Protein AF-A0A0F9F4G7-F1 (afdb_monomer)

InterPro domains:
  IPR013087 Zinc finger C2H2-type [PF00096] (205-227)
  IPR013087 Zinc finger C2H2-type [PS00028] (207-227)
  IPR013087 Zinc finger C2H2-type [PS50157] (205-232)
  IPR013087 Zinc finger C2H2-type [SM00355] (134-158)
  IPR013087 Zinc finger C2H2-type [SM00355] (205-227)
  IPR036236 Zinc finger C2H2 superfamily [SSF57667] (203-228)

pLDDT: mean 84.04, std 17.9, range [36.75, 98.56]

Foldseek 3Di:
DPDPVVVVVVVPPCDFQWFWKQAPVLAIDIDGDDPVVVVVCVVNVIHTPPQLPGAHPPAPVCVVVVCLSCLLSVVLASHDPVNCLQVVCVQPADWHFCPSDGDDPVRPDDDPNSRVPTDGRDHVSCPPPDQPADAAPPDRDRHHSDPVRNVVCCCPVVVPVVVVVVVVVVVVVVVVVVCVVVPHDPPDPPDDDDPDDDDPDAFPAAAPVDGDTHRDPVVNVVVVVVVVDPPPDDDDDDDDDDDDDDDDDDDD

Radius of gyration: 32.11 Å; Cα contacts (8 Å, |Δi|>4): 251; chains: 1; bounding box: 85×57×90 Å

Structure (mmCIF, N/CA/C/O backbone):
data_AF-A0A0F9F4G7-F1
#
_entry.id   AF-A0A0F9F4G7-F1
#
loop_
_atom_site.group_PDB
_atom_site.id
_atom_site.type_symbol
_atom_site.label_atom_id
_atom_site.label_alt_id
_atom_site.label_comp_id
_atom_site.label_asym_id
_atom_site.label_entity_id
_atom_site.label_seq_id
_atom_site.pdbx_PDB_ins_code
_atom_site.Cartn_x
_atom_site.Cartn_y
_atom_site.Cartn_z
_atom_site.occupancy
_atom_site.B_iso_or_equiv
_atom_site.auth_seq_id
_atom_site.auth_comp_id
_atom_site.auth_asym_id
_atom_site.auth_atom_id
_atom_site.pdbx_PDB_model_num
ATOM 1 N N . MET A 1 1 ? -5.619 -17.280 48.151 1.00 51.69 1 MET A N 1
ATOM 2 C CA . MET A 1 1 ? -6.110 -17.922 46.916 1.00 51.69 1 MET A CA 1
ATOM 3 C C . MET A 1 1 ? -6.838 -16.861 46.105 1.00 51.69 1 MET A C 1
ATOM 5 O O . MET A 1 1 ? -8.057 -16.841 46.053 1.00 51.69 1 MET A O 1
ATOM 9 N N . THR A 1 2 ? -6.079 -15.902 45.581 1.00 51.09 2 THR A N 1
ATOM 10 C CA . THR A 1 2 ? -6.545 -14.923 44.595 1.00 51.09 2 THR A CA 1
ATOM 11 C C . THR A 1 2 ? -6.685 -15.674 43.281 1.00 51.09 2 THR A C 1
ATOM 13 O O . THR A 1 2 ? -5.720 -16.243 42.782 1.00 51.09 2 THR A O 1
ATOM 16 N N . THR A 1 3 ? -7.923 -15.797 42.828 1.00 52.81 3 THR A N 1
ATOM 17 C CA . THR A 1 3 ? -8.350 -16.610 41.691 1.00 52.81 3 THR A CA 1
ATOM 18 C C . THR A 1 3 ? -7.675 -16.153 40.399 1.00 52.81 3 THR A C 1
ATOM 20 O O . THR A 1 3 ? -7.658 -14.953 40.130 1.00 52.81 3 THR A O 1
ATOM 23 N N . ASP A 1 4 ? -7.216 -17.093 39.566 1.00 54.12 4 ASP A N 1
ATOM 24 C CA . ASP A 1 4 ? -6.666 -16.867 38.211 1.00 54.12 4 ASP A CA 1
ATOM 25 C C . ASP A 1 4 ? -7.542 -15.960 37.315 1.00 54.12 4 ASP A C 1
ATOM 27 O O . ASP A 1 4 ? -7.063 -15.351 36.360 1.00 54.12 4 ASP A O 1
ATOM 31 N N . VAL A 1 5 ? -8.818 -15.788 37.673 1.00 56.12 5 VAL A N 1
ATOM 32 C CA . VAL A 1 5 ? -9.776 -14.860 37.054 1.00 56.12 5 VAL A CA 1
ATOM 33 C C . VAL A 1 5 ? -9.353 -13.382 37.174 1.00 56.12 5 VAL A C 1
ATOM 35 O O . VAL A 1 5 ? -9.556 -12.612 36.239 1.00 56.12 5 VAL A O 1
ATOM 38 N N . GLU A 1 6 ? -8.719 -12.963 38.276 1.00 51.28 6 GLU A N 1
ATOM 39 C CA . GLU A 1 6 ? -8.269 -11.568 38.467 1.00 51.28 6 GLU A CA 1
ATOM 40 C C . GLU A 1 6 ? -6.973 -11.253 37.702 1.00 51.28 6 GLU A C 1
ATOM 42 O O . GLU A 1 6 ? -6.730 -10.104 37.325 1.00 51.28 6 GLU A O 1
ATOM 47 N N . LEU A 1 7 ? -6.147 -12.272 37.431 1.00 50.38 7 LEU A N 1
ATOM 48 C CA . LEU A 1 7 ? -4.932 -12.120 36.632 1.00 50.38 7 LEU A CA 1
ATOM 49 C C . LEU A 1 7 ? -5.272 -12.015 35.137 1.00 50.38 7 LEU A C 1
ATOM 51 O O . LEU A 1 7 ? -4.693 -11.181 34.446 1.00 50.38 7 LEU A O 1
ATOM 55 N N . ALA A 1 8 ? -6.281 -12.756 34.665 1.00 49.94 8 ALA A N 1
ATOM 56 C CA . ALA A 1 8 ? -6.801 -12.631 33.302 1.00 49.94 8 ALA A CA 1
ATOM 57 C C . ALA A 1 8 ? -7.416 -11.242 33.018 1.00 49.94 8 ALA A C 1
ATOM 59 O O . ALA A 1 8 ? -7.265 -10.724 31.916 1.00 49.94 8 ALA A O 1
ATOM 60 N N . ALA A 1 9 ? -8.022 -10.586 34.017 1.00 51.19 9 ALA A N 1
ATOM 61 C CA . ALA A 1 9 ? -8.592 -9.240 33.871 1.00 51.19 9 ALA A CA 1
ATOM 62 C C . ALA A 1 9 ? -7.545 -8.101 33.847 1.00 51.19 9 ALA A C 1
ATOM 64 O O . ALA A 1 9 ? -7.838 -6.997 33.392 1.00 51.19 9 ALA A O 1
ATOM 65 N N . ARG A 1 10 ? -6.311 -8.336 34.320 1.00 48.97 10 ARG A N 1
ATOM 66 C CA . ARG A 1 10 ? -5.213 -7.338 34.309 1.00 48.97 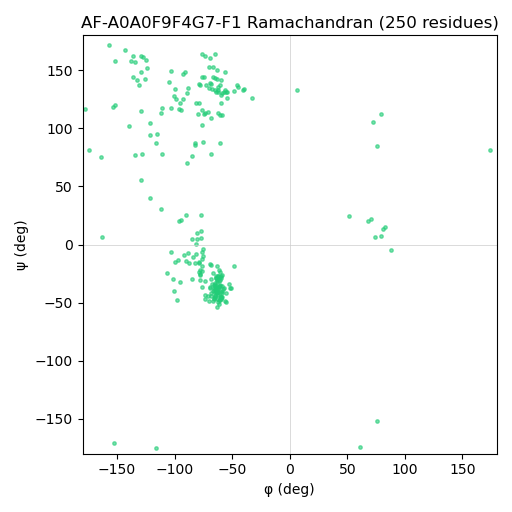10 ARG A CA 1
ATOM 67 C C . ARG A 1 10 ? -4.346 -7.371 33.055 1.00 48.97 10 ARG A C 1
ATOM 69 O O . ARG A 1 10 ? -3.577 -6.445 32.799 1.00 48.97 10 ARG A O 1
ATOM 76 N N . VAL A 1 11 ? -4.479 -8.433 32.278 1.00 47.22 11 VAL A N 1
ATOM 77 C CA . VAL A 1 11 ? -3.752 -8.660 31.029 1.00 47.22 11 VAL A CA 1
ATOM 78 C C . VAL A 1 11 ? -4.350 -7.783 29.899 1.00 47.22 11 VAL A C 1
ATOM 80 O O . VAL A 1 11 ? -3.679 -7.453 28.933 1.00 47.22 11 VAL A O 1
ATOM 83 N N . ASP A 1 12 ? -5.523 -7.186 30.106 1.00 47.62 12 ASP A N 1
ATOM 84 C CA . ASP A 1 12 ? -6.272 -6.357 29.143 1.00 47.62 12 ASP A CA 1
ATOM 85 C C . ASP A 1 12 ? -5.762 -4.900 28.926 1.00 47.62 12 ASP A C 1
ATOM 87 O O . ASP A 1 12 ? -6.532 -3.994 28.601 1.00 47.62 12 ASP A O 1
ATOM 91 N N . SER A 1 13 ? -4.474 -4.605 29.154 1.00 51.62 13 SER A N 1
ATOM 92 C CA . SER A 1 13 ? -4.011 -3.210 29.340 1.00 51.62 13 SER A CA 1
ATOM 93 C C . SER A 1 13 ? -3.359 -2.508 28.142 1.00 51.62 13 SER A C 1
ATOM 95 O O . SER A 1 13 ? -3.291 -1.275 28.155 1.00 51.62 13 SER A O 1
ATOM 97 N N . ALA A 1 14 ? -2.948 -3.205 27.079 1.00 61.88 14 ALA A N 1
ATOM 98 C CA . ALA A 1 14 ? -2.504 -2.521 25.863 1.00 61.88 14 ALA A CA 1
ATOM 99 C C . ALA A 1 14 ? -3.728 -2.147 25.020 1.00 61.88 14 ALA A C 1
ATOM 101 O O . ALA A 1 14 ? -4.170 -2.893 24.145 1.00 61.88 14 ALA A O 1
ATOM 102 N N . ARG A 1 15 ? -4.328 -0.991 25.331 1.00 74.50 15 ARG A N 1
ATOM 103 C CA . ARG A 1 15 ? -5.367 -0.411 24.478 1.00 74.50 15 ARG A CA 1
ATOM 104 C C . ARG A 1 15 ? -4.737 -0.164 23.107 1.00 74.50 15 ARG A C 1
ATOM 106 O O . ARG A 1 15 ? -3.778 0.606 23.056 1.00 74.50 15 ARG A O 1
ATOM 113 N N . PRO A 1 16 ? -5.272 -0.753 22.025 1.00 79.81 16 PRO A N 1
ATOM 114 C CA . PRO A 1 16 ? -4.707 -0.563 20.703 1.00 79.81 16 PRO A CA 1
ATOM 115 C C . PRO A 1 16 ? -4.615 0.923 20.387 1.00 79.81 16 PRO A C 1
ATOM 117 O O . PRO A 1 16 ? -5.563 1.682 20.622 1.00 79.81 16 PRO A O 1
ATOM 120 N N . THR A 1 17 ? -3.435 1.318 19.929 1.00 90.00 17 THR A N 1
ATOM 121 C CA . THR A 1 17 ? -3.003 2.716 19.854 1.00 90.00 17 THR A CA 1
ATOM 122 C C . THR A 1 17 ? -3.414 3.399 18.560 1.00 90.00 17 THR A C 1
ATOM 124 O O . THR A 1 17 ? -3.428 4.626 18.513 1.00 90.00 17 THR A O 1
ATOM 127 N N . SER A 1 18 ? -3.798 2.628 17.537 1.00 96.19 18 SER A N 1
ATOM 128 C CA . SER A 1 18 ? -4.095 3.134 16.198 1.00 96.19 18 SER A CA 1
ATOM 129 C C . SER A 1 18 ? -5.439 2.655 15.647 1.00 96.19 18 SER A C 1
ATOM 131 O O . SER A 1 18 ? -6.052 1.697 16.128 1.00 96.19 18 SER A O 1
ATOM 133 N N . GLY A 1 19 ? -5.924 3.354 14.625 1.00 96.56 19 GLY A N 1
ATOM 134 C CA . GLY A 1 19 ? -7.165 3.054 13.923 1.00 96.56 19 GLY A CA 1
ATOM 135 C C . GLY A 1 19 ? -7.167 3.637 12.515 1.00 96.56 19 GLY A C 1
ATOM 136 O O . GLY A 1 19 ? -6.265 4.379 12.134 1.00 96.56 19 GLY A O 1
ATOM 137 N N . TYR A 1 20 ? -8.187 3.270 11.748 1.00 98.00 20 TYR A N 1
ATOM 138 C CA . TYR A 1 20 ? -8.331 3.674 10.355 1.00 98.00 20 TYR A CA 1
ATOM 139 C C . TYR A 1 20 ? -9.069 5.007 10.229 1.00 98.00 20 TYR A C 1
ATOM 141 O O . TYR A 1 20 ? -10.123 5.201 10.848 1.00 98.00 20 TYR A O 1
ATOM 149 N N . TYR A 1 21 ? -8.537 5.891 9.392 1.00 98.31 21 TYR A N 1
ATOM 150 C CA . TYR A 1 21 ? -9.134 7.179 9.058 1.00 98.31 21 TYR A CA 1
ATOM 151 C C . TYR A 1 21 ? -9.161 7.372 7.548 1.00 98.31 21 TYR A C 1
ATOM 153 O O . TYR A 1 21 ? -8.179 7.080 6.869 1.00 98.31 21 TYR A O 1
ATOM 161 N N . ARG A 1 22 ? -10.280 7.884 7.044 1.00 98.56 22 ARG A N 1
ATOM 162 C CA . ARG A 1 22 ? -10.459 8.335 5.670 1.00 98.56 22 ARG A CA 1
ATOM 163 C C . ARG A 1 22 ? -10.203 9.838 5.611 1.00 98.56 22 ARG A C 1
ATOM 165 O O . ARG A 1 22 ? -10.862 10.607 6.305 1.00 98.56 22 ARG A O 1
ATOM 172 N N . GLN A 1 23 ? -9.251 10.241 4.787 1.00 98.44 23 GLN A N 1
ATOM 173 C CA . GLN A 1 23 ? -8.935 11.636 4.507 1.00 98.44 23 GLN A CA 1
ATOM 174 C C . GLN A 1 23 ? -9.977 12.255 3.554 1.00 98.44 23 GLN A C 1
ATOM 176 O O . GLN A 1 23 ? -10.719 11.517 2.899 1.00 98.44 23 GLN A O 1
ATOM 181 N N . PRO A 1 24 ? -10.043 13.596 3.431 1.00 98.31 24 PRO A N 1
ATOM 182 C CA . PRO A 1 24 ? -10.997 14.268 2.543 1.00 98.31 24 PRO A CA 1
ATOM 183 C C . PRO A 1 24 ? -10.896 13.881 1.058 1.00 98.31 24 PRO A C 1
ATOM 185 O O . PRO A 1 24 ? -11.886 13.965 0.336 1.00 98.31 24 PRO A O 1
ATOM 188 N N . ASP A 1 25 ? -9.724 13.441 0.597 1.00 97.56 25 ASP A N 1
ATOM 189 C CA . ASP A 1 25 ? -9.498 12.924 -0.762 1.00 97.56 25 ASP A CA 1
ATOM 190 C C . ASP A 1 25 ? -9.922 11.448 -0.933 1.00 97.56 25 ASP A C 1
ATOM 192 O O . ASP A 1 25 ? -9.804 10.872 -2.015 1.00 97.56 25 ASP A O 1
ATOM 196 N N . GLY A 1 26 ? -10.436 10.830 0.132 1.00 97.88 26 GLY A N 1
ATOM 197 C CA . GLY A 1 26 ? -10.846 9.433 0.183 1.00 97.88 26 GLY A CA 1
ATOM 198 C C . GLY A 1 26 ? -9.730 8.457 0.557 1.00 97.88 26 GLY A C 1
ATOM 199 O O . GLY A 1 26 ? -10.038 7.277 0.737 1.00 97.88 26 GLY A O 1
ATOM 200 N N . TRP A 1 27 ? -8.480 8.912 0.710 1.00 98.31 27 TRP A N 1
ATOM 201 C CA . TRP A 1 27 ? -7.347 8.065 1.081 1.00 98.31 27 TRP A CA 1
ATOM 202 C C . TRP A 1 27 ? -7.493 7.538 2.506 1.00 98.31 27 TRP A C 1
ATOM 204 O O . TRP A 1 27 ? -7.781 8.291 3.436 1.00 98.31 27 TRP A O 1
ATOM 214 N N . ILE A 1 28 ? -7.258 6.245 2.712 1.00 98.50 28 ILE A N 1
ATOM 215 C CA . ILE A 1 28 ? -7.323 5.630 4.037 1.00 98.50 28 ILE A CA 1
ATOM 216 C C . ILE A 1 28 ? -5.929 5.452 4.609 1.00 98.50 28 ILE A C 1
ATOM 218 O O . ILE A 1 28 ? -5.056 4.838 4.001 1.00 98.50 28 ILE A O 1
ATOM 222 N N . THR A 1 29 ? -5.733 5.943 5.824 1.00 97.69 29 THR A N 1
ATOM 223 C CA . THR A 1 29 ? -4.489 5.774 6.568 1.00 97.69 29 THR A CA 1
ATOM 224 C C . THR A 1 29 ? -4.743 5.152 7.935 1.00 97.69 29 THR A C 1
ATOM 226 O O . THR A 1 29 ? -5.855 5.193 8.473 1.00 97.69 29 THR A O 1
ATOM 229 N N . VAL A 1 30 ? -3.694 4.559 8.498 1.00 97.56 30 VAL A N 1
ATOM 230 C CA . VAL A 1 30 ? -3.658 4.169 9.904 1.00 97.56 30 VAL A CA 1
ATOM 231 C C . VAL A 1 30 ? -3.028 5.316 10.672 1.00 97.56 30 VAL A C 1
ATOM 233 O O . VAL A 1 30 ? -1.928 5.764 10.354 1.00 97.56 30 VAL A O 1
ATOM 236 N N . SER A 1 31 ? -3.720 5.811 11.686 1.00 97.31 31 SER A N 1
ATOM 237 C CA . SER A 1 31 ? -3.209 6.887 12.532 1.00 97.31 31 SER A CA 1
ATOM 238 C C . SER A 1 31 ? -3.526 6.611 13.993 1.00 97.31 31 SER A C 1
ATOM 240 O O . SER A 1 31 ? -4.435 5.816 14.283 1.00 97.31 31 SER A O 1
ATOM 242 N N . PRO A 1 32 ? -2.781 7.214 14.932 1.00 96.56 32 PRO A N 1
ATOM 243 C CA . PRO A 1 32 ? -3.031 6.955 16.328 1.00 96.56 32 PRO A CA 1
ATOM 244 C C . PRO A 1 32 ? -4.402 7.514 16.749 1.00 96.56 32 PRO A C 1
ATOM 246 O O . PRO A 1 32 ? -4.994 8.388 16.112 1.00 96.56 32 PRO A O 1
ATOM 249 N N . ILE A 1 33 ? -4.994 6.899 17.770 1.00 94.50 33 ILE A N 1
ATOM 250 C CA . ILE A 1 33 ? -6.366 7.185 18.222 1.00 94.50 33 ILE A CA 1
ATOM 251 C C . ILE A 1 33 ? -6.379 7.851 19.596 1.00 94.50 33 ILE A C 1
ATOM 253 O O . ILE A 1 33 ? -7.307 7.630 20.383 1.00 94.50 33 ILE A O 1
ATOM 257 N N . THR A 1 34 ? -5.341 8.629 19.911 1.00 94.69 34 THR A N 1
ATOM 258 C CA . THR A 1 34 ? -5.380 9.472 21.105 1.00 94.69 34 THR A CA 1
ATOM 259 C C . THR A 1 34 ? -6.493 10.506 20.954 1.00 94.69 34 THR A C 1
ATOM 261 O O . THR A 1 34 ? -6.848 10.904 19.845 1.00 94.69 34 THR A O 1
ATOM 264 N N . GLU A 1 35 ? -7.085 10.928 22.069 1.00 93.81 35 GLU A N 1
ATOM 265 C CA . GLU A 1 35 ? -8.208 11.872 22.047 1.00 93.81 35 GLU A CA 1
ATOM 266 C C . GLU A 1 35 ? -7.830 13.194 21.364 1.00 93.81 35 GLU A C 1
ATOM 268 O O . GLU A 1 35 ? -8.597 13.718 20.560 1.00 93.81 35 GLU A O 1
ATOM 273 N N . LEU A 1 36 ? -6.614 13.688 21.621 1.00 96.00 36 LEU A N 1
ATOM 274 C CA . LEU A 1 36 ? -6.116 14.931 21.040 1.00 96.00 36 LEU A CA 1
ATOM 275 C C . LEU A 1 36 ? -5.939 14.832 19.517 1.00 96.00 36 LEU A C 1
ATOM 277 O O . LEU A 1 36 ? -6.378 15.724 18.794 1.00 96.00 36 LEU A O 1
ATOM 281 N N . GLU A 1 37 ? -5.326 13.753 19.024 1.00 96.62 37 GLU A N 1
ATOM 282 C CA . GLU A 1 37 ? -5.146 13.542 17.581 1.00 96.62 37 GLU A CA 1
ATOM 283 C C . GLU A 1 37 ? -6.480 13.317 16.882 1.00 96.62 37 GLU A C 1
ATOM 285 O O . GLU A 1 37 ? -6.708 13.875 15.816 1.00 96.62 37 GLU A O 1
ATOM 290 N N . GLN A 1 38 ? -7.395 12.567 17.502 1.00 95.56 38 GLN A N 1
ATOM 291 C CA . GLN A 1 38 ? -8.723 12.355 16.942 1.00 95.56 38 GLN A CA 1
ATOM 292 C C . GLN A 1 38 ? -9.466 13.684 16.739 1.00 95.56 38 GLN A C 1
ATOM 294 O O . GLN A 1 38 ? -10.036 13.891 15.671 1.00 95.56 38 GLN A O 1
ATOM 299 N N . ILE A 1 39 ? -9.433 14.592 17.723 1.00 96.75 39 ILE A N 1
ATOM 300 C CA . ILE A 1 39 ? -10.036 15.930 17.595 1.00 96.75 39 ILE A CA 1
ATOM 301 C C . ILE A 1 39 ? -9.395 16.708 16.439 1.00 96.75 39 ILE A C 1
ATOM 303 O O . ILE A 1 39 ? -10.098 17.382 15.687 1.00 96.75 39 ILE A O 1
ATOM 307 N N . GLN A 1 40 ? -8.071 16.618 16.283 1.00 98.00 40 GLN A N 1
ATOM 308 C CA . GLN A 1 40 ? -7.360 17.290 15.198 1.00 98.00 40 GLN A CA 1
ATOM 309 C C . GLN A 1 40 ? -7.751 16.720 13.826 1.00 98.00 40 GLN A C 1
ATOM 311 O O . GLN A 1 40 ? -8.109 17.486 12.938 1.00 98.00 40 GLN A O 1
ATOM 316 N N . TYR A 1 41 ? -7.775 15.395 13.673 1.00 98.06 41 TYR A N 1
ATOM 317 C CA . TYR A 1 41 ? -8.202 14.732 12.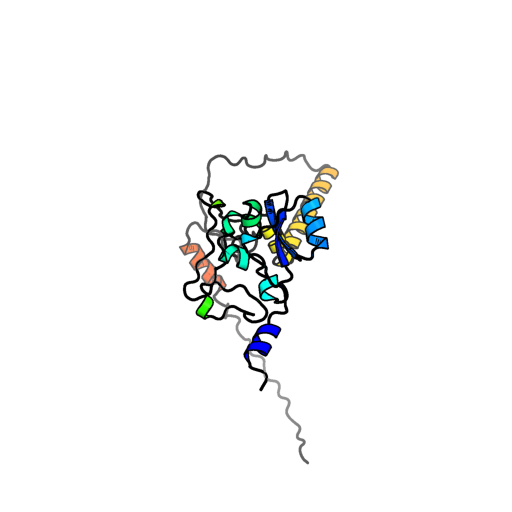439 1.00 98.06 41 TYR A CA 1
ATOM 318 C C . TYR A 1 41 ? -9.646 15.087 12.072 1.00 98.06 41 TYR A C 1
ATOM 320 O O . TYR A 1 41 ? -9.916 15.459 10.933 1.00 98.06 41 TYR A O 1
ATOM 328 N N . GLU A 1 42 ? -10.569 15.050 13.035 1.00 96.62 42 GLU A N 1
ATOM 329 C CA . GLU A 1 42 ? -11.969 15.428 12.807 1.00 96.62 42 GLU A CA 1
ATOM 330 C C . GLU A 1 42 ? -12.096 16.904 12.387 1.00 96.62 42 GLU A C 1
ATOM 332 O O . GLU A 1 42 ? -12.877 17.229 11.490 1.00 96.62 42 GLU A O 1
ATOM 337 N N . LYS A 1 43 ? -11.288 17.801 12.970 1.00 98.00 43 LYS A N 1
ATOM 338 C CA . LYS A 1 43 ? -11.218 19.216 12.570 1.00 98.00 43 LYS A CA 1
ATOM 339 C C . LYS A 1 43 ? -10.680 19.398 11.147 1.00 98.00 43 LYS A C 1
ATOM 341 O O . LYS A 1 43 ? -11.147 20.291 10.442 1.00 98.00 43 LYS A O 1
ATOM 346 N N . ASP A 1 44 ? -9.746 18.550 10.729 1.00 98.25 44 ASP A N 1
ATOM 347 C CA . ASP A 1 44 ? -9.182 18.534 9.376 1.00 98.25 44 ASP A CA 1
ATOM 348 C C . ASP A 1 44 ? -10.090 17.802 8.364 1.00 98.25 44 ASP A C 1
ATOM 350 O O . ASP A 1 44 ? -9.735 17.645 7.195 1.00 98.25 44 ASP A O 1
ATOM 354 N N . GLY A 1 45 ? -11.284 17.371 8.792 1.00 98.12 45 GLY A N 1
ATOM 355 C CA . GLY A 1 45 ? -12.290 16.734 7.943 1.00 98.12 45 GLY A CA 1
ATOM 356 C C . GLY A 1 45 ? -12.069 15.240 7.715 1.00 98.12 45 GLY A C 1
ATOM 357 O O . GLY A 1 45 ? -12.661 14.674 6.799 1.00 98.12 45 GLY A O 1
ATOM 358 N N . TRP A 1 46 ? -11.221 14.594 8.514 1.00 98.50 46 TRP A N 1
ATOM 359 C CA . TRP A 1 46 ? -10.981 13.159 8.413 1.00 98.50 46 TRP A CA 1
ATOM 360 C C . TRP A 1 46 ? -12.113 12.383 9.085 1.00 98.50 46 TRP A C 1
ATOM 362 O O . TRP A 1 46 ? -12.552 12.700 10.193 1.00 98.50 46 TRP A O 1
ATOM 372 N N . GLU A 1 47 ? -12.551 11.307 8.441 1.00 98.12 47 GLU A N 1
ATOM 373 C CA . GLU A 1 47 ? -13.590 10.422 8.950 1.00 98.12 47 GLU A CA 1
ATOM 374 C C . GLU A 1 47 ? -12.973 9.177 9.594 1.00 98.12 47 GLU A C 1
ATOM 376 O O . GLU A 1 47 ? -12.226 8.419 8.974 1.00 98.12 47 GLU A O 1
ATOM 381 N N . ARG A 1 48 ? -13.321 8.911 10.854 1.00 97.69 48 ARG A N 1
ATOM 382 C CA . ARG A 1 48 ? -12.850 7.717 11.561 1.00 97.69 48 ARG A CA 1
ATOM 383 C C . ARG A 1 48 ? -13.673 6.477 11.199 1.00 97.69 48 ARG A C 1
ATOM 385 O O . ARG A 1 48 ? -14.850 6.379 11.546 1.00 97.69 48 ARG A O 1
ATOM 392 N N . LEU A 1 49 ? -13.019 5.442 10.676 1.00 97.56 49 LEU A N 1
ATOM 393 C CA . LEU A 1 49 ? -13.667 4.203 10.230 1.00 97.56 49 LEU A CA 1
ATOM 394 C C . LEU A 1 49 ? -13.772 3.157 11.355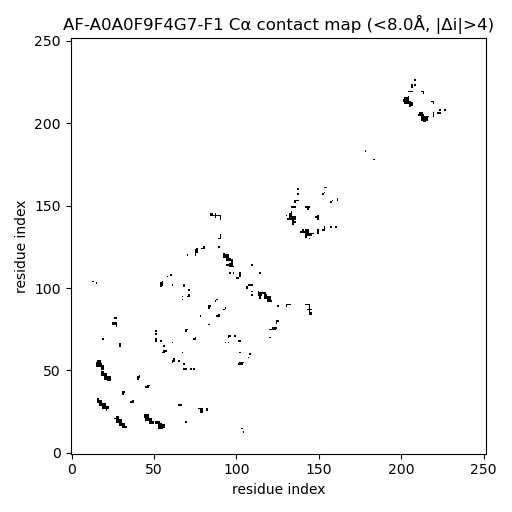 1.00 97.56 49 LEU A C 1
ATOM 396 O O . LEU A 1 49 ? -13.106 2.121 11.360 1.00 97.56 49 LEU A O 1
ATOM 400 N N . ARG A 1 50 ? -14.634 3.420 12.346 1.00 95.94 50 ARG A N 1
ATOM 401 C CA . ARG A 1 50 ? -14.730 2.617 13.589 1.00 95.94 50 ARG A CA 1
ATOM 402 C C . ARG A 1 50 ? -15.089 1.138 13.374 1.00 95.94 50 ARG A C 1
ATOM 404 O O . ARG A 1 50 ? -14.699 0.308 14.194 1.00 95.94 50 ARG A O 1
ATOM 411 N N . LYS A 1 51 ? -15.809 0.799 12.297 1.00 96.00 51 LYS A N 1
ATOM 412 C CA . LYS A 1 51 ? -16.255 -0.580 12.002 1.00 96.00 51 LYS A CA 1
ATOM 413 C C . LYS A 1 51 ? -15.098 -1.569 11.793 1.00 96.00 51 LYS A C 1
ATOM 415 O O . LYS A 1 51 ? -15.228 -2.740 12.137 1.00 96.00 51 LYS A O 1
ATOM 420 N N . TYR A 1 52 ? -13.933 -1.094 11.352 1.00 95.50 52 TYR A N 1
ATOM 421 C CA . TYR A 1 52 ? -12.746 -1.934 11.139 1.00 95.50 52 TYR A CA 1
ATOM 422 C C . TYR A 1 52 ? -11.909 -2.148 12.404 1.00 95.50 52 TYR A C 1
ATOM 424 O O . TYR A 1 52 ? -10.884 -2.821 12.379 1.00 95.50 52 TYR A O 1
ATOM 432 N N . GLY A 1 53 ? -12.380 -1.644 13.546 1.00 91.69 53 GLY A N 1
ATOM 433 C CA . GLY A 1 53 ? -11.726 -1.839 14.829 1.00 91.69 53 GLY A CA 1
ATOM 434 C C . GLY A 1 53 ? -10.485 -0.975 14.998 1.00 91.69 53 GLY A C 1
ATOM 435 O O . GLY A 1 53 ? -10.399 0.150 14.505 1.00 91.69 53 GLY A O 1
ATOM 436 N N . ARG A 1 54 ? -9.556 -1.484 15.798 1.00 92.94 54 ARG A N 1
ATOM 437 C CA . ARG A 1 54 ? -8.318 -0.809 16.175 1.00 92.94 54 ARG A CA 1
ATOM 438 C C . ARG A 1 54 ? -7.169 -1.763 15.911 1.00 92.94 54 ARG A C 1
ATOM 440 O O . ARG A 1 54 ? -7.341 -2.973 16.054 1.00 92.94 54 ARG A O 1
ATOM 447 N N . VAL A 1 55 ? -6.024 -1.208 15.561 1.00 92.69 55 VAL A N 1
ATOM 448 C CA . VAL A 1 55 ? -4.838 -1.976 15.195 1.00 92.69 55 VAL A CA 1
ATOM 449 C C . VAL A 1 55 ? -3.661 -1.554 16.047 1.00 92.69 55 VAL A C 1
ATOM 451 O O . VAL A 1 55 ? -3.512 -0.384 16.404 1.00 92.69 55 VAL A O 1
ATOM 454 N N . GLU A 1 56 ? -2.843 -2.535 16.405 1.00 92.31 56 GLU A N 1
ATOM 455 C CA . GLU A 1 56 ? -1.619 -2.303 17.151 1.00 92.31 56 GLU A CA 1
ATOM 456 C C . GLU A 1 56 ? -0.446 -2.220 16.173 1.00 92.31 56 GLU A C 1
ATOM 458 O O . GLU A 1 56 ? -0.119 -3.193 15.498 1.00 92.31 56 GLU A O 1
ATOM 463 N N . MET A 1 57 ? 0.207 -1.060 16.117 1.00 92.19 57 MET A N 1
ATOM 464 C CA . MET A 1 57 ? 1.329 -0.796 15.204 1.00 92.19 57 MET A CA 1
ATOM 465 C C . MET A 1 57 ? 2.694 -1.011 15.877 1.00 92.19 57 MET A C 1
ATOM 467 O O . MET A 1 57 ? 3.713 -0.509 15.414 1.00 92.19 57 MET A O 1
ATOM 471 N N . THR A 1 58 ? 2.741 -1.766 16.980 1.00 88.81 58 THR A N 1
ATOM 472 C CA . THR A 1 58 ? 4.000 -2.074 17.691 1.00 88.81 58 THR A CA 1
ATOM 473 C C . THR A 1 58 ? 4.819 -3.177 17.026 1.00 88.81 58 THR A C 1
ATOM 475 O O . THR A 1 58 ? 5.995 -3.344 17.344 1.00 88.81 58 THR A O 1
ATOM 478 N N . ASN A 1 59 ? 4.224 -3.941 16.107 1.00 89.19 59 ASN A N 1
ATOM 479 C CA . ASN A 1 59 ? 4.900 -5.027 15.410 1.00 89.19 59 ASN A CA 1
ATOM 480 C C . ASN A 1 59 ? 5.368 -4.592 14.016 1.00 89.19 59 ASN A C 1
ATOM 482 O O . ASN A 1 59 ? 4.577 -4.058 13.244 1.00 89.19 59 ASN A O 1
ATOM 486 N N . ALA A 1 60 ? 6.617 -4.914 13.663 1.00 92.25 60 ALA A N 1
ATOM 487 C CA . ALA A 1 60 ? 7.183 -4.696 12.332 1.00 92.25 60 ALA A CA 1
ATOM 488 C C . ALA A 1 60 ? 6.304 -5.251 11.196 1.00 92.25 60 ALA A C 1
ATOM 490 O O . ALA A 1 60 ? 6.181 -4.619 10.151 1.00 92.25 60 ALA A O 1
ATOM 491 N N . TYR A 1 61 ? 5.653 -6.399 11.401 1.00 92.25 61 TYR A N 1
ATOM 492 C CA . TYR A 1 61 ? 4.721 -6.939 10.415 1.00 92.25 61 TYR A CA 1
ATOM 493 C C . TYR A 1 61 ? 3.529 -5.999 10.194 1.00 92.25 61 TYR A C 1
ATOM 495 O O . TYR A 1 61 ? 3.230 -5.671 9.051 1.00 92.25 61 TYR A O 1
ATOM 503 N N . ALA A 1 62 ? 2.883 -5.531 11.267 1.00 92.25 62 ALA A N 1
ATOM 504 C CA . ALA A 1 62 ? 1.716 -4.651 11.175 1.00 92.25 62 ALA A CA 1
ATOM 505 C C . ALA A 1 62 ? 2.070 -3.298 10.537 1.00 92.25 62 ALA A C 1
ATOM 507 O O . ALA A 1 62 ? 1.293 -2.774 9.747 1.00 92.25 62 ALA A O 1
ATOM 508 N N . VAL A 1 63 ? 3.272 -2.781 10.815 1.00 93.06 63 VAL A N 1
ATOM 509 C CA . VAL A 1 63 ? 3.800 -1.559 10.186 1.00 93.06 63 VAL A CA 1
ATOM 510 C C . VAL A 1 63 ? 3.952 -1.722 8.671 1.00 93.06 63 VAL A C 1
ATOM 512 O O . VAL A 1 63 ? 3.655 -0.791 7.928 1.00 93.06 63 VAL A O 1
ATOM 515 N N . ASN A 1 64 ? 4.368 -2.903 8.206 1.00 94.00 64 ASN A N 1
ATOM 516 C CA . ASN A 1 64 ? 4.512 -3.198 6.777 1.00 94.00 64 ASN A CA 1
ATOM 517 C C . ASN A 1 64 ? 3.191 -3.605 6.100 1.00 94.00 64 ASN A C 1
ATOM 519 O O . ASN A 1 64 ? 3.103 -3.578 4.876 1.00 94.00 64 ASN A O 1
ATOM 523 N N . HIS A 1 65 ? 2.163 -3.955 6.878 1.00 95.25 65 HIS A N 1
ATOM 524 C CA . HIS A 1 65 ? 0.848 -4.373 6.383 1.00 95.25 65 HIS A CA 1
ATOM 525 C C . HIS A 1 65 ? -0.280 -3.589 7.078 1.00 95.25 65 HIS A C 1
ATOM 527 O O . HIS A 1 65 ? -1.193 -4.184 7.660 1.00 95.25 65 HIS A O 1
ATOM 533 N N . PRO A 1 66 ? -0.261 -2.243 7.032 1.00 96.81 66 PRO A N 1
ATOM 534 C CA . PRO A 1 66 ? -1.158 -1.419 7.843 1.00 96.81 66 PRO A CA 1
ATOM 535 C C . PRO A 1 66 ? -2.638 -1.624 7.485 1.00 96.81 66 PRO A C 1
ATOM 537 O O . PRO A 1 66 ? -3.518 -1.505 8.341 1.00 96.81 66 PRO A O 1
ATOM 540 N N . LEU A 1 67 ? -2.925 -1.973 6.229 1.00 97.62 67 LEU A N 1
ATOM 541 C CA . LEU A 1 67 ? -4.282 -2.180 5.723 1.00 97.62 67 LEU A CA 1
ATOM 542 C C . LEU A 1 67 ? -4.805 -3.612 5.904 1.00 97.62 67 LEU A C 1
ATOM 544 O O . LEU A 1 67 ? -5.989 -3.830 5.672 1.00 97.62 67 LEU A O 1
ATOM 548 N N . GLU A 1 68 ? -3.988 -4.573 6.349 1.00 96.44 68 GLU A N 1
ATOM 549 C CA . GLU A 1 68 ? -4.410 -5.980 6.461 1.00 96.44 68 GLU A CA 1
ATOM 550 C C . GLU A 1 68 ? -5.660 -6.125 7.335 1.00 96.44 68 GLU A C 1
ATOM 552 O O . GLU A 1 68 ? -6.647 -6.717 6.912 1.00 96.44 68 GLU A O 1
ATOM 557 N N . GLY A 1 69 ? -5.666 -5.503 8.516 1.00 95.88 69 GLY A N 1
ATOM 558 C CA . GLY A 1 69 ? -6.807 -5.579 9.427 1.00 95.88 69 GLY A CA 1
ATOM 559 C C . GLY A 1 69 ? -8.096 -4.965 8.876 1.00 95.88 69 GLY A C 1
ATOM 560 O O . GLY A 1 69 ? -9.193 -5.428 9.191 1.00 95.88 69 GLY A O 1
ATOM 561 N N . LEU A 1 70 ? -7.971 -3.946 8.025 1.00 97.62 70 LEU A N 1
ATOM 562 C CA . LEU A 1 70 ? -9.088 -3.345 7.305 1.00 97.62 70 LEU A CA 1
ATOM 563 C C . LEU A 1 70 ? -9.598 -4.295 6.220 1.00 97.62 70 LEU A C 1
ATOM 565 O O . LEU A 1 70 ? -10.806 -4.503 6.124 1.00 97.62 70 LEU A O 1
ATOM 569 N N . LEU A 1 71 ? -8.701 -4.913 5.451 1.00 97.88 71 LEU A N 1
ATOM 570 C CA . LEU A 1 71 ? -9.065 -5.839 4.379 1.00 97.88 71 LEU A CA 1
ATOM 571 C C . LEU A 1 71 ? -9.685 -7.137 4.913 1.00 97.88 71 LEU A C 1
ATOM 573 O O . LEU A 1 71 ? -10.714 -7.560 4.393 1.00 97.88 71 LEU A O 1
ATOM 577 N N . MET A 1 72 ? -9.142 -7.702 5.998 1.00 96.56 72 MET A N 1
ATOM 578 C CA . MET A 1 72 ? -9.718 -8.859 6.703 1.00 96.56 72 MET A CA 1
ATOM 579 C C . MET A 1 72 ? -11.186 -8.636 7.078 1.00 96.56 72 MET A C 1
ATOM 581 O O . MET A 1 72 ? -11.996 -9.553 7.044 1.00 96.56 72 MET A O 1
ATOM 585 N N . ARG A 1 73 ? -11.546 -7.391 7.397 1.00 96.94 73 ARG A N 1
ATOM 586 C CA . ARG A 1 73 ? -12.899 -6.998 7.799 1.00 96.94 73 ARG A CA 1
ATOM 587 C C . ARG A 1 73 ? -13.753 -6.479 6.640 1.00 96.94 73 ARG A C 1
ATOM 589 O O . ARG A 1 73 ? -14.712 -5.742 6.871 1.00 96.94 73 ARG A O 1
ATOM 596 N N . GLY A 1 74 ? -13.395 -6.815 5.400 1.00 96.88 74 GLY A N 1
ATOM 597 C CA . GLY A 1 74 ? -14.141 -6.421 4.203 1.00 96.88 74 GLY A CA 1
ATOM 598 C C . GLY A 1 74 ? -14.046 -4.930 3.877 1.00 96.88 74 GLY A C 1
ATOM 599 O O . GLY A 1 74 ? -14.909 -4.381 3.202 1.00 96.88 74 GLY A O 1
ATOM 600 N N . GLY A 1 75 ? -13.018 -4.234 4.366 1.00 97.81 75 GLY A N 1
ATOM 601 C CA . GLY A 1 75 ? -12.809 -2.812 4.098 1.00 97.81 75 GLY A CA 1
ATOM 602 C C . GLY A 1 75 ? -12.237 -2.497 2.719 1.00 97.81 75 GLY A C 1
ATOM 603 O O . GLY A 1 75 ? -11.930 -1.342 2.457 1.00 97.81 75 GLY A O 1
ATOM 604 N N . ALA A 1 76 ? -12.081 -3.481 1.830 1.00 98.25 76 ALA A N 1
ATOM 605 C CA . ALA A 1 76 ? -11.530 -3.257 0.494 1.00 98.25 76 ALA A CA 1
ATOM 606 C C . ALA A 1 76 ? -12.329 -2.210 -0.305 1.00 98.25 76 ALA A C 1
ATOM 608 O O . ALA A 1 76 ? -11.729 -1.362 -0.961 1.00 98.25 76 ALA A O 1
ATOM 609 N N . GLU A 1 77 ? -13.661 -2.200 -0.169 1.00 97.94 77 GLU A N 1
ATOM 610 C CA . GLU A 1 77 ? -14.576 -1.215 -0.778 1.00 97.94 77 GLU A CA 1
ATOM 611 C C . GLU A 1 77 ? -14.326 0.224 -0.317 1.00 97.94 77 GLU A C 1
ATOM 613 O O . GLU A 1 77 ? -14.691 1.186 -0.991 1.00 97.94 77 GLU A O 1
ATOM 618 N N . GLU A 1 78 ? -13.691 0.388 0.839 1.00 98.06 78 GLU A N 1
ATOM 619 C CA . GLU A 1 78 ? -13.451 1.699 1.414 1.00 98.06 78 GLU A CA 1
ATOM 620 C C . GLU A 1 78 ? -12.281 2.408 0.740 1.00 98.06 78 GLU A C 1
ATOM 622 O O . GLU A 1 78 ? -12.235 3.639 0.767 1.00 98.06 78 GLU A O 1
ATOM 627 N N . LEU A 1 79 ? -11.338 1.665 0.157 1.00 98.44 79 LEU A N 1
ATOM 628 C CA . LEU A 1 79 ? -10.167 2.245 -0.485 1.00 98.44 79 LEU A CA 1
ATOM 629 C C . LEU A 1 79 ? -10.577 2.967 -1.770 1.00 98.44 79 LEU A C 1
ATOM 631 O O . LEU A 1 79 ? -11.339 2.445 -2.590 1.00 98.44 79 LEU A O 1
ATOM 635 N N . CYS A 1 80 ? -10.050 4.175 -1.969 1.00 98.06 80 CYS A N 1
ATOM 636 C CA . CYS A 1 80 ? -10.213 4.858 -3.244 1.00 98.06 80 CYS A CA 1
ATOM 637 C C . CYS A 1 80 ? -9.386 4.151 -4.331 1.00 98.06 80 CYS A C 1
ATOM 639 O O . CYS A 1 80 ? -8.367 3.516 -4.052 1.00 98.06 80 CYS A O 1
ATOM 641 N N . LEU A 1 81 ? -9.822 4.263 -5.590 1.00 97.44 81 LEU A N 1
ATOM 642 C CA . LEU A 1 81 ? -9.166 3.590 -6.716 1.00 97.44 81 LEU A CA 1
ATOM 643 C C . LEU A 1 81 ? -7.675 3.941 -6.818 1.00 97.44 81 LEU A C 1
ATOM 645 O O . LEU A 1 81 ? -6.850 3.061 -7.044 1.00 97.44 81 LEU A O 1
ATOM 649 N N . GLU A 1 82 ? -7.344 5.216 -6.620 1.00 97.19 82 GLU A N 1
ATOM 650 C CA . GLU A 1 82 ? -5.966 5.704 -6.676 1.00 97.19 82 GLU A CA 1
ATOM 651 C C . GLU A 1 82 ? -5.081 5.003 -5.640 1.00 97.19 82 GLU A C 1
ATOM 653 O O . GLU A 1 82 ? -4.007 4.510 -5.972 1.00 97.19 82 GLU A O 1
ATOM 658 N N . GLN A 1 83 ? -5.566 4.862 -4.404 1.00 98.06 83 GLN A N 1
ATOM 659 C CA . GLN A 1 83 ? -4.850 4.154 -3.348 1.00 98.06 83 GLN A CA 1
ATOM 660 C C . GLN A 1 83 ? -4.633 2.677 -3.681 1.00 98.06 83 GLN A C 1
ATOM 662 O O . GLN A 1 83 ? -3.550 2.146 -3.428 1.00 98.06 83 GLN A O 1
ATOM 667 N N . ILE A 1 84 ? -5.638 2.012 -4.260 1.00 98.00 84 ILE A N 1
ATOM 668 C CA . ILE A 1 84 ? -5.533 0.608 -4.679 1.00 98.00 84 ILE A CA 1
ATOM 669 C C . ILE A 1 84 ? -4.425 0.461 -5.730 1.00 98.00 84 ILE A C 1
ATOM 671 O O . ILE A 1 84 ? -3.559 -0.404 -5.588 1.00 98.00 84 ILE A O 1
ATOM 675 N N . ILE A 1 85 ? -4.414 1.332 -6.745 1.00 96.31 85 ILE A N 1
ATOM 676 C CA . ILE A 1 85 ? -3.401 1.331 -7.809 1.00 96.31 85 ILE A CA 1
ATOM 677 C C . ILE A 1 85 ? -2.016 1.612 -7.224 1.00 96.31 85 ILE A C 1
ATOM 679 O O . ILE A 1 85 ? -1.111 0.803 -7.412 1.00 96.31 85 ILE A O 1
ATOM 683 N N . GLN A 1 86 ? -1.845 2.699 -6.469 1.00 95.56 86 GLN A N 1
ATOM 684 C CA . GLN A 1 86 ? -0.547 3.073 -5.898 1.00 95.56 86 GLN A CA 1
ATOM 685 C C . GLN A 1 86 ? 0.017 2.010 -4.945 1.00 95.56 86 GLN A C 1
ATOM 687 O O . GLN A 1 86 ? 1.231 1.830 -4.879 1.00 95.56 86 GLN A O 1
ATOM 692 N N . SER A 1 87 ? -0.849 1.262 -4.255 1.00 96.19 87 SER A N 1
ATOM 693 C CA . SER A 1 87 ? -0.436 0.160 -3.374 1.00 96.19 87 SER A CA 1
ATOM 694 C C . SER A 1 87 ? -0.028 -1.111 -4.129 1.00 96.19 87 SER A C 1
ATOM 696 O O . SER A 1 87 ? 0.434 -2.068 -3.513 1.00 96.19 87 SER A O 1
ATOM 698 N N . GLY A 1 88 ? -0.206 -1.164 -5.452 1.00 96.44 88 GLY A N 1
ATOM 699 C CA . GLY A 1 88 ? 0.152 -2.325 -6.270 1.00 96.44 88 GLY A CA 1
ATOM 700 C C . GLY A 1 88 ? -0.839 -3.483 -6.239 1.00 96.44 88 GLY A C 1
ATOM 701 O O . GLY A 1 88 ? -0.588 -4.529 -6.838 1.00 96.44 88 GLY A O 1
ATOM 702 N N . PHE A 1 89 ? -1.995 -3.297 -5.606 1.00 97.12 89 PHE A N 1
ATOM 703 C CA . PHE A 1 89 ? -3.002 -4.342 -5.440 1.00 97.12 89 PHE A CA 1
ATOM 704 C C . PHE A 1 89 ? -3.612 -4.888 -6.742 1.00 97.12 89 PHE A C 1
ATOM 706 O O . PHE A 1 89 ? -3.979 -6.060 -6.736 1.00 97.12 89 PHE A O 1
ATOM 713 N N . PRO A 1 90 ? -3.684 -4.147 -7.871 1.00 96.88 90 PRO A N 1
ATOM 714 C CA . PRO A 1 90 ? -4.139 -4.732 -9.133 1.00 96.88 90 PRO A CA 1
ATOM 715 C C . PRO A 1 90 ? -3.224 -5.835 -9.677 1.00 96.88 90 PRO A C 1
ATOM 717 O O . PRO A 1 90 ? -3.689 -6.701 -10.411 1.00 96.88 90 PRO A O 1
ATOM 720 N N . LEU A 1 91 ? -1.928 -5.793 -9.350 1.00 95.56 91 LEU A N 1
ATOM 721 C CA . LEU A 1 91 ? -0.932 -6.747 -9.847 1.00 95.56 91 LEU A CA 1
ATOM 722 C C . LEU A 1 91 ? -0.622 -7.826 -8.809 1.00 95.56 91 LEU A C 1
ATOM 724 O O . LEU A 1 91 ? -0.477 -8.998 -9.148 1.00 95.56 91 LEU A O 1
ATOM 728 N N . THR A 1 92 ? -0.529 -7.425 -7.542 1.00 95.81 92 THR A N 1
ATOM 729 C CA . THR A 1 92 ? -0.218 -8.301 -6.411 1.00 95.81 92 THR A CA 1
ATOM 730 C C . THR A 1 92 ? -1.174 -8.001 -5.256 1.00 95.81 92 THR A C 1
ATOM 732 O O . THR A 1 92 ? -0.795 -7.296 -4.314 1.00 95.81 92 THR A O 1
ATOM 735 N N . PRO A 1 93 ? -2.430 -8.477 -5.326 1.00 97.06 93 PRO A N 1
ATOM 736 C CA . PRO A 1 93 ? -3.380 -8.317 -4.232 1.00 97.06 93 PRO A CA 1
ATOM 737 C C . PRO A 1 93 ? -2.866 -9.038 -2.973 1.00 97.06 93 PRO A C 1
ATOM 739 O O . PRO A 1 93 ? -2.380 -10.169 -3.075 1.00 97.06 93 PRO A O 1
ATOM 742 N N . PRO A 1 94 ? -2.952 -8.417 -1.782 1.00 97.25 94 PRO A N 1
ATOM 743 C CA . PRO A 1 94 ? -2.514 -9.047 -0.542 1.00 97.25 94 PRO A CA 1
ATOM 744 C C . PRO A 1 94 ? -3.414 -10.241 -0.210 1.00 97.25 94 PRO A C 1
ATOM 746 O O . PRO A 1 94 ? -4.622 -10.193 -0.438 1.00 97.25 94 PRO A O 1
ATOM 749 N N . LEU A 1 95 ? -2.836 -11.303 0.348 1.00 97.56 95 LEU A N 1
ATOM 750 C CA . LEU A 1 95 ? -3.607 -12.435 0.861 1.00 97.56 95 LEU A CA 1
ATOM 751 C C . LEU A 1 95 ? -4.285 -12.061 2.179 1.00 97.56 95 LEU A C 1
ATOM 753 O O . LEU A 1 95 ? -3.708 -11.343 2.997 1.00 97.56 95 LEU A O 1
ATOM 757 N N . ILE A 1 96 ? -5.494 -12.574 2.392 1.00 97.19 96 ILE A N 1
ATOM 758 C CA . ILE A 1 96 ? -6.256 -12.371 3.622 1.00 97.19 96 ILE A CA 1
ATOM 759 C C . ILE A 1 96 ? -6.181 -13.637 4.479 1.00 97.19 96 ILE A C 1
ATOM 761 O O . ILE A 1 96 ? -6.655 -14.687 4.041 1.00 97.19 96 ILE A O 1
ATOM 765 N N . PRO A 1 97 ? -5.595 -13.573 5.689 1.00 97.00 97 PRO A N 1
ATOM 766 C CA . PRO A 1 97 ? -5.459 -14.745 6.541 1.00 97.00 97 PRO A CA 1
ATOM 767 C C . PRO A 1 97 ? -6.828 -15.214 7.046 1.00 97.00 97 PRO A C 1
ATOM 769 O O . PRO A 1 97 ? -7.658 -14.414 7.483 1.00 97.00 97 PRO A O 1
ATOM 772 N N . VAL A 1 98 ? -7.041 -16.530 7.057 1.00 96.88 98 VAL A N 1
ATOM 773 C CA . VAL A 1 98 ? -8.327 -17.155 7.421 1.00 96.88 98 VAL A CA 1
ATOM 774 C C . VAL A 1 98 ? -8.610 -17.141 8.924 1.00 96.88 98 VAL A C 1
ATOM 776 O O . VAL A 1 98 ? -9.715 -17.455 9.357 1.00 96.88 98 VAL A O 1
ATOM 779 N N . CYS A 1 99 ? -7.622 -16.781 9.748 1.00 94.62 99 CYS A N 1
ATOM 780 C CA . CYS A 1 99 ? -7.750 -16.811 11.204 1.00 94.62 99 CYS A CA 1
ATOM 781 C C . CYS A 1 99 ? -8.715 -15.752 11.764 1.00 94.62 99 CYS A C 1
ATOM 783 O O . CYS A 1 99 ? -9.098 -15.860 12.929 1.00 94.62 99 CYS A O 1
ATOM 785 N N . ASP A 1 100 ? -9.060 -14.728 10.969 1.00 92.50 100 ASP A N 1
ATOM 786 C CA . ASP A 1 100 ? -9.914 -13.581 11.331 1.00 92.50 100 ASP A CA 1
ATOM 787 C C . ASP A 1 100 ? -9.491 -12.863 12.636 1.00 92.50 100 ASP A C 1
ATOM 789 O O . ASP A 1 100 ? -10.270 -12.220 13.343 1.00 92.50 100 ASP A O 1
ATOM 793 N N . ARG A 1 101 ? -8.207 -12.976 13.000 1.00 92.75 101 ARG A N 1
ATOM 794 C CA . ARG A 1 101 ? -7.632 -12.363 14.203 1.00 92.75 101 ARG A CA 1
ATOM 795 C C . ARG A 1 101 ? -6.671 -11.250 13.827 1.00 92.75 101 ARG A C 1
ATOM 797 O O . ARG A 1 101 ? -5.621 -11.492 13.243 1.00 92.75 101 ARG A O 1
ATOM 804 N N . LEU A 1 102 ? -7.001 -10.028 14.239 1.00 91.56 102 LEU A N 1
ATOM 805 C CA . LEU A 1 102 ? -6.085 -8.895 14.128 1.00 91.56 102 LEU A CA 1
ATOM 806 C C . LEU A 1 102 ? -4.830 -9.124 14.968 1.00 91.56 102 LEU A C 1
ATOM 808 O O . LEU A 1 102 ? -4.908 -9.615 16.101 1.00 91.56 102 LEU A O 1
ATOM 812 N N . LEU A 1 103 ? -3.691 -8.686 14.436 1.00 90.94 103 LEU A N 1
ATOM 813 C CA . LEU A 1 103 ? -2.441 -8.724 15.173 1.00 90.94 103 LEU A CA 1
ATOM 814 C C . LEU A 1 103 ? -2.497 -7.800 16.393 1.00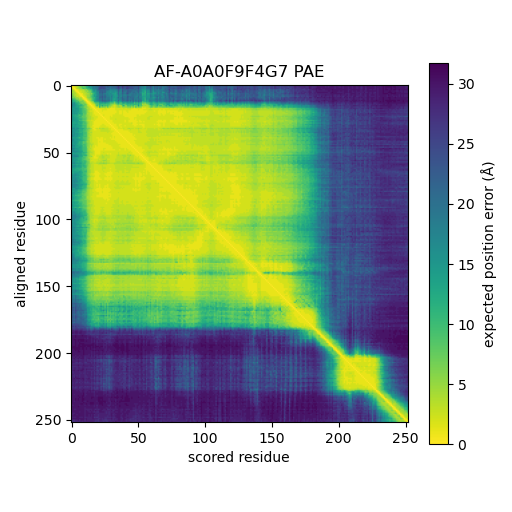 90.94 103 LEU A C 1
ATOM 816 O O . LEU A 1 103 ? -2.939 -6.652 16.321 1.00 90.94 103 LEU A O 1
ATOM 820 N N . ASN A 1 104 ? -2.059 -8.324 17.532 1.00 88.31 104 ASN A N 1
ATOM 821 C CA . ASN A 1 104 ? -2.037 -7.629 18.812 1.00 88.31 104 ASN A CA 1
ATOM 822 C C . ASN A 1 104 ? -0.922 -8.200 19.708 1.00 88.31 104 ASN A C 1
ATOM 824 O O . ASN A 1 104 ? -0.090 -8.998 19.275 1.00 88.31 104 ASN A O 1
ATOM 828 N N . GLN A 1 105 ? -0.894 -7.796 20.978 1.00 83.62 105 GLN A N 1
ATOM 829 C CA . GLN A 1 105 ? 0.108 -8.265 21.939 1.00 83.62 105 GLN A CA 1
ATOM 830 C C . GLN A 1 105 ? 0.111 -9.794 22.172 1.00 83.62 105 GLN A C 1
ATOM 832 O O . GLN A 1 105 ? 1.167 -10.346 22.488 1.00 83.62 105 GLN A O 1
ATOM 837 N N . TYR A 1 106 ? -1.026 -10.473 21.983 1.00 85.62 106 TYR A N 1
ATOM 838 C CA . TYR A 1 106 ? -1.184 -11.932 22.097 1.00 85.62 106 TYR A CA 1
ATOM 839 C C . TYR A 1 106 ? -1.076 -12.651 20.757 1.00 85.62 106 TYR A C 1
ATOM 841 O O . TYR A 1 106 ? -0.575 -13.769 20.707 1.00 85.62 106 TYR A O 1
ATOM 849 N N . HIS A 1 107 ? -1.508 -12.006 19.674 1.00 88.75 107 HIS A N 1
ATOM 850 C CA . HIS A 1 107 ? -1.439 -12.530 18.313 1.00 88.75 107 HIS A CA 1
ATOM 851 C C . HIS A 1 107 ? -0.415 -11.727 17.517 1.00 88.75 107 HIS A C 1
ATOM 853 O O . HIS A 1 107 ? -0.756 -10.793 16.802 1.00 88.75 107 HIS A O 1
ATOM 859 N N . LYS A 1 108 ? 0.874 -12.009 17.718 1.00 89.44 108 LYS A N 1
ATOM 860 C CA . LYS A 1 108 ? 1.942 -11.176 17.140 1.00 89.44 108 LYS A CA 1
ATOM 861 C C . LYS A 1 108 ? 2.185 -11.463 15.661 1.00 89.44 108 LYS A C 1
ATOM 863 O O . LYS A 1 108 ? 2.716 -10.611 14.965 1.00 89.44 108 LYS A O 1
ATOM 868 N N . ARG A 1 109 ? 1.847 -12.644 15.163 1.00 93.50 109 ARG A N 1
ATOM 869 C CA . ARG A 1 109 ? 2.059 -13.005 13.760 1.00 93.50 109 ARG A CA 1
ATOM 870 C C . ARG A 1 109 ? 1.018 -14.017 13.329 1.00 93.50 109 ARG A C 1
ATOM 872 O O . ARG A 1 109 ? 0.491 -14.741 14.167 1.00 93.50 109 ARG A O 1
ATOM 879 N N . HIS A 1 110 ? 0.795 -14.090 12.029 1.00 93.94 110 HIS A N 1
ATOM 880 C CA . HIS A 1 110 ? 0.051 -15.184 11.429 1.00 93.94 110 HIS A CA 1
ATOM 881 C C . HIS A 1 110 ? 0.962 -16.401 11.316 1.00 93.94 110 HIS A C 1
ATOM 883 O O . HIS A 1 110 ? 2.033 -16.327 10.709 1.00 93.94 110 HIS A O 1
ATOM 889 N N . ASP A 1 111 ? 0.555 -17.500 11.941 1.00 95.69 111 ASP A N 1
ATOM 890 C CA . ASP A 1 111 ? 1.210 -18.796 11.780 1.00 95.69 111 ASP A CA 1
ATOM 891 C C . ASP A 1 111 ? 0.875 -19.383 10.393 1.00 95.69 111 ASP A C 1
ATOM 893 O O . ASP A 1 111 ? -0.081 -18.930 9.762 1.00 95.69 111 ASP A O 1
ATOM 897 N N . PRO A 1 112 ? 1.628 -20.377 9.883 1.00 97.12 112 PRO A N 1
ATOM 898 C CA . PRO A 1 112 ? 1.383 -20.956 8.557 1.00 97.12 112 PRO A CA 1
ATOM 899 C C . PRO A 1 112 ? -0.068 -21.404 8.327 1.00 97.12 112 PRO A C 1
ATOM 901 O O . PRO A 1 112 ? -0.622 -21.156 7.262 1.00 97.12 112 PRO A O 1
ATOM 904 N N . GLU A 1 113 ? -0.710 -21.950 9.360 1.00 96.94 113 GLU A N 1
ATOM 905 C CA . GLU A 1 113 ? -2.118 -22.375 9.355 1.00 96.94 113 GLU A CA 1
ATOM 906 C C . GLU A 1 113 ? -3.092 -21.221 9.057 1.00 96.94 113 GLU A C 1
ATOM 908 O O . GLU A 1 113 ? -4.151 -21.429 8.476 1.00 96.94 113 GLU A O 1
ATOM 913 N N . CYS A 1 114 ? -2.735 -19.978 9.403 1.00 96.38 114 CYS A N 1
ATOM 914 C CA . CYS A 1 114 ? -3.553 -18.798 9.099 1.00 96.38 114 CYS A CA 1
ATOM 915 C C . CYS A 1 114 ? -3.604 -18.493 7.597 1.00 96.38 114 CYS A C 1
ATOM 917 O O . CYS A 1 114 ? -4.462 -17.725 7.165 1.00 96.38 114 CYS A O 1
ATOM 919 N N . TRP A 1 115 ? -2.678 -19.051 6.818 1.00 96.88 115 TRP A N 1
ATOM 920 C CA . TRP A 1 115 ? -2.577 -18.851 5.376 1.00 96.88 115 TRP A CA 1
ATOM 921 C C . TRP A 1 115 ? -3.105 -20.043 4.575 1.00 96.88 115 TRP A C 1
ATOM 923 O O . TRP A 1 115 ? -3.224 -19.957 3.353 1.00 96.88 115 TRP A O 1
ATOM 933 N N . GLU A 1 116 ? -3.452 -21.147 5.239 1.00 97.56 116 GLU A N 1
ATOM 934 C CA . GLU A 1 116 ? -4.064 -22.300 4.587 1.00 97.56 116 GLU A CA 1
ATOM 935 C C . GLU A 1 116 ? -5.479 -21.938 4.121 1.00 97.56 116 GLU A C 1
ATOM 937 O O . GLU A 1 116 ? -6.393 -21.746 4.919 1.00 97.56 116 GLU A O 1
ATOM 942 N N . GLY A 1 117 ? -5.646 -21.806 2.803 1.00 96.94 117 GLY A N 1
ATOM 943 C CA . GLY A 1 117 ? -6.899 -21.344 2.203 1.00 96.94 117 GLY A CA 1
ATOM 944 C C . GLY A 1 117 ? -7.087 -19.826 2.227 1.00 96.94 117 GLY A C 1
ATOM 945 O O . GLY A 1 117 ? -8.193 -19.363 1.970 1.00 96.94 117 GLY A O 1
ATOM 946 N N . ALA A 1 118 ? -6.037 -19.050 2.520 1.00 97.81 118 ALA A N 1
ATOM 947 C CA . ALA A 1 118 ? -6.087 -17.601 2.370 1.00 97.81 118 ALA A CA 1
ATOM 948 C C . ALA A 1 118 ? -6.321 -17.222 0.904 1.00 97.81 118 ALA A C 1
ATOM 950 O O . ALA A 1 118 ? -5.624 -17.693 0.001 1.00 97.81 118 ALA A O 1
ATOM 951 N N . GLU A 1 119 ? -7.284 -16.338 0.681 1.00 97.56 119 GLU A N 1
ATOM 952 C CA . GLU A 1 119 ? -7.614 -15.833 -0.646 1.00 97.56 119 GLU A CA 1
ATOM 953 C C . GLU A 1 119 ? -7.043 -14.422 -0.834 1.00 97.56 119 GLU A C 1
ATOM 955 O O . GLU A 1 119 ? -6.920 -13.661 0.135 1.00 97.56 119 GLU A O 1
ATOM 960 N N . PRO A 1 120 ? -6.672 -14.039 -2.067 1.00 98.12 120 PRO A N 1
ATOM 961 C CA . PRO A 1 120 ? -6.324 -12.659 -2.363 1.00 98.12 120 PRO A CA 1
ATOM 962 C C . PRO A 1 120 ? -7.492 -11.713 -2.080 1.00 98.12 120 PRO A C 1
ATOM 964 O O . PRO A 1 120 ? -8.647 -12.026 -2.367 1.00 98.12 120 PRO A O 1
ATOM 967 N N . ALA A 1 121 ? -7.183 -10.530 -1.556 1.00 98.00 121 ALA A N 1
ATOM 968 C CA . ALA A 1 121 ? -8.168 -9.493 -1.301 1.00 98.00 121 ALA A CA 1
ATOM 969 C C . ALA A 1 121 ? -8.915 -9.116 -2.589 1.00 98.00 121 ALA A C 1
ATOM 971 O O . ALA A 1 121 ? -8.300 -8.839 -3.623 1.00 98.00 121 ALA A O 1
ATOM 972 N N . TYR A 1 122 ? -10.245 -9.079 -2.511 1.00 97.94 122 TYR A N 1
ATOM 973 C CA . TYR A 1 122 ? -11.091 -8.675 -3.626 1.00 97.94 122 TYR A CA 1
ATOM 974 C C . TYR A 1 122 ? -11.329 -7.164 -3.623 1.00 97.94 122 TYR A C 1
ATOM 976 O O . TYR A 1 122 ? -11.735 -6.602 -2.607 1.00 97.94 122 TYR A O 1
ATOM 984 N N . PHE A 1 123 ? -11.118 -6.516 -4.771 1.00 98.00 123 PHE A N 1
ATOM 985 C CA . PHE A 1 123 ? -11.296 -5.073 -4.945 1.00 98.00 123 PHE A CA 1
ATOM 986 C C . PHE A 1 123 ? -12.333 -4.792 -6.043 1.00 98.00 123 PHE A C 1
ATOM 988 O O . PHE A 1 123 ? -11.964 -4.730 -7.221 1.00 98.00 123 PHE A O 1
ATOM 995 N N . PRO A 1 124 ? -13.618 -4.587 -5.701 1.00 97.94 124 PRO A N 1
ATOM 996 C CA . PRO A 1 124 ? -14.670 -4.355 -6.698 1.00 97.94 124 PRO A CA 1
ATOM 997 C C . PRO A 1 124 ? -14.428 -3.104 -7.560 1.00 97.94 124 PRO A C 1
ATOM 999 O O . PRO A 1 124 ? -14.867 -3.022 -8.703 1.00 97.94 124 PRO A O 1
ATOM 1002 N N . GLN A 1 125 ? -13.652 -2.136 -7.069 1.00 97.31 125 GLN A N 1
ATOM 1003 C CA . GLN A 1 125 ? -13.268 -0.924 -7.802 1.00 97.31 125 GLN A CA 1
ATOM 1004 C C . GLN A 1 125 ? -12.422 -1.213 -9.057 1.00 97.31 125 GLN A C 1
ATOM 1006 O O . GLN A 1 125 ? -12.306 -0.346 -9.933 1.00 97.31 125 GLN A O 1
ATOM 1011 N N . LEU A 1 126 ? -11.817 -2.404 -9.137 1.00 96.81 126 LEU A N 1
ATOM 1012 C CA . LEU A 1 126 ? -11.009 -2.855 -10.270 1.00 96.81 126 LEU A CA 1
ATOM 1013 C C . LEU A 1 126 ? -11.819 -3.627 -11.322 1.00 96.81 126 LEU A C 1
ATOM 1015 O O . LEU A 1 126 ? -11.295 -3.884 -12.406 1.00 96.81 126 LEU A O 1
ATOM 1019 N N . GLU A 1 127 ? -13.080 -3.979 -11.049 1.00 97.31 127 GLU A N 1
ATOM 1020 C CA . GLU A 1 127 ? -13.926 -4.713 -11.995 1.00 97.31 127 GLU A CA 1
ATOM 1021 C C . GLU A 1 127 ? -14.027 -3.993 -13.349 1.00 97.31 127 GLU A C 1
ATOM 1023 O O . GLU A 1 127 ? -14.282 -2.789 -13.436 1.00 97.31 127 GLU A O 1
ATOM 1028 N N . GLY A 1 128 ? -13.811 -4.745 -14.433 1.00 96.56 128 GLY A N 1
ATOM 1029 C CA . GLY A 1 128 ? -13.921 -4.238 -15.803 1.00 96.56 128 GLY A CA 1
ATOM 1030 C C . GLY A 1 128 ? -12.778 -3.327 -16.266 1.00 96.56 128 GLY A C 1
ATOM 1031 O O . GLY A 1 128 ? -12.854 -2.779 -17.366 1.00 96.56 128 GLY A O 1
ATOM 1032 N N . ARG A 1 129 ? -11.719 -3.158 -15.467 1.00 95.62 129 ARG A N 1
ATOM 1033 C CA . ARG A 1 129 ? -10.540 -2.359 -15.826 1.00 95.62 129 ARG A CA 1
ATOM 1034 C C . ARG A 1 129 ? -9.357 -3.265 -16.173 1.00 95.62 129 ARG A C 1
ATOM 1036 O O . ARG A 1 129 ? -9.122 -4.272 -15.515 1.00 95.62 129 ARG A O 1
ATOM 1043 N N . ASP A 1 130 ? -8.605 -2.891 -17.205 1.00 93.31 130 ASP A N 1
ATOM 1044 C CA . ASP A 1 130 ? -7.387 -3.597 -17.617 1.00 93.31 130 ASP A CA 1
ATOM 1045 C C . ASP A 1 130 ? -6.161 -2.938 -16.969 1.00 93.31 130 ASP A C 1
ATOM 1047 O O . ASP A 1 130 ? -5.855 -1.774 -17.240 1.00 93.31 130 ASP A O 1
ATOM 1051 N N . PHE A 1 131 ? -5.463 -3.683 -16.111 1.00 90.31 131 PHE A N 1
ATOM 1052 C CA . PHE A 1 131 ? -4.244 -3.243 -15.436 1.00 90.31 131 PHE A CA 1
ATOM 1053 C C . PHE A 1 131 ? -3.066 -4.104 -15.882 1.00 90.31 131 PHE A C 1
ATOM 1055 O O . PHE A 1 131 ? -2.718 -5.095 -15.248 1.00 90.31 131 PHE A O 1
ATOM 1062 N N . ARG A 1 132 ? -2.414 -3.707 -16.977 1.00 90.56 132 ARG A N 1
ATOM 1063 C CA . ARG A 1 132 ? -1.205 -4.397 -17.472 1.00 90.56 132 ARG A CA 1
ATOM 1064 C C . ARG A 1 132 ? 0.077 -3.985 -16.744 1.00 90.56 132 ARG A C 1
ATOM 1066 O O . ARG A 1 132 ? 1.121 -4.598 -16.953 1.00 90.56 132 ARG A O 1
ATOM 1073 N N . GLY A 1 133 ? -0.014 -2.957 -15.899 1.00 93.69 133 GLY A N 1
ATOM 1074 C CA . GLY A 1 133 ? 1.123 -2.319 -15.246 1.00 93.69 133 GLY A CA 1
ATOM 1075 C C . GLY A 1 133 ? 2.123 -1.706 -16.233 1.00 93.69 133 GLY A C 1
ATOM 1076 O O . GLY A 1 133 ? 1.914 -1.662 -17.446 1.00 93.69 133 GLY A O 1
ATOM 1077 N N . TYR A 1 134 ? 3.229 -1.214 -15.691 1.00 95.88 134 TYR A N 1
ATOM 1078 C CA . TYR A 1 134 ? 4.309 -0.543 -16.396 1.00 95.88 134 TYR A CA 1
ATOM 1079 C C . TYR A 1 134 ? 5.546 -1.432 -16.358 1.00 95.88 134 TYR A C 1
ATOM 1081 O O . TYR A 1 134 ? 6.126 -1.670 -15.300 1.00 95.88 134 TYR A O 1
ATOM 1089 N N . GLN A 1 135 ? 5.953 -1.924 -17.524 1.00 96.81 135 GLN A N 1
ATOM 1090 C CA . GLN A 1 135 ? 7.150 -2.751 -17.663 1.00 96.81 135 GLN A CA 1
ATOM 1091 C C . GLN A 1 135 ? 8.413 -1.899 -17.510 1.00 96.81 135 GLN A C 1
ATOM 1093 O O . GLN A 1 135 ? 8.486 -0.795 -18.062 1.00 96.81 135 GLN A O 1
ATOM 1098 N N . CYS A 1 136 ? 9.395 -2.414 -16.769 1.00 96.06 136 CYS A N 1
ATOM 1099 C CA . CYS A 1 136 ? 10.730 -1.828 -16.699 1.00 96.06 136 CYS A CA 1
ATOM 1100 C C . CYS A 1 136 ? 11.409 -1.905 -18.076 1.00 96.06 136 CYS A C 1
ATOM 1102 O O . CYS A 1 136 ? 11.235 -2.873 -18.816 1.00 96.06 136 CYS A O 1
ATOM 1104 N N . ARG A 1 137 ? 12.181 -0.876 -18.441 1.00 95.31 137 ARG A N 1
ATOM 1105 C CA . ARG A 1 137 ? 12.885 -0.836 -19.737 1.00 95.31 137 ARG A CA 1
ATOM 1106 C C . ARG A 1 137 ? 14.150 -1.689 -19.773 1.00 95.31 137 ARG A C 1
ATOM 1108 O O . ARG A 1 137 ? 14.614 -2.034 -20.855 1.00 95.31 137 ARG A O 1
ATOM 1115 N N . PHE A 1 138 ? 14.714 -1.983 -18.607 1.00 95.44 138 PHE A N 1
ATOM 1116 C CA . PHE A 1 138 ? 16.023 -2.624 -18.471 1.00 95.44 138 PHE A CA 1
ATOM 1117 C C . PHE A 1 138 ? 15.927 -4.089 -18.041 1.00 95.44 138 PHE A C 1
ATOM 1119 O O . PHE A 1 138 ? 16.825 -4.873 -18.335 1.00 95.44 138 PHE A O 1
ATOM 1126 N N . CYS A 1 139 ? 14.839 -4.481 -17.375 1.00 95.81 139 CYS A N 1
ATOM 1127 C CA . CYS A 1 139 ? 14.620 -5.855 -16.943 1.00 95.81 139 CYS A CA 1
ATOM 1128 C C . CYS A 1 139 ? 13.202 -6.336 -17.261 1.00 95.81 139 CYS A C 1
ATOM 1130 O O . CYS A 1 139 ? 12.267 -5.551 -17.384 1.00 95.81 139 CYS A O 1
ATOM 1132 N N . ALA A 1 140 ? 13.044 -7.657 -17.345 1.00 92.19 140 ALA A N 1
ATOM 1133 C CA . ALA A 1 140 ? 11.752 -8.323 -17.516 1.00 92.19 140 ALA A CA 1
ATOM 1134 C C . ALA A 1 140 ? 11.086 -8.674 -16.167 1.00 92.19 140 ALA A C 1
ATOM 1136 O O . ALA A 1 140 ? 10.340 -9.649 -16.078 1.00 92.19 140 ALA A O 1
ATOM 1137 N N . THR A 1 141 ? 11.412 -7.931 -15.102 1.00 88.88 141 THR A N 1
ATOM 1138 C CA . THR A 1 141 ? 10.834 -8.129 -13.761 1.00 88.88 141 THR A CA 1
ATOM 1139 C C . THR A 1 141 ? 9.331 -7.828 -13.774 1.00 88.88 141 THR A C 1
ATOM 1141 O O . THR A 1 141 ? 8.820 -7.215 -14.709 1.00 88.88 141 THR A O 1
ATOM 1144 N N . THR A 1 142 ? 8.616 -8.273 -12.734 1.00 88.69 142 THR A N 1
ATOM 1145 C CA . THR A 1 142 ? 7.185 -8.024 -12.517 1.00 88.69 142 THR A CA 1
ATOM 1146 C C . THR A 1 142 ? 6.794 -6.584 -12.871 1.00 88.69 142 THR A C 1
ATOM 1148 O O . THR A 1 142 ? 7.484 -5.656 -12.439 1.00 88.69 142 THR A O 1
ATOM 1151 N N . PRO A 1 143 ? 5.697 -6.377 -13.627 1.00 95.12 143 PRO A N 1
ATOM 1152 C CA . PRO A 1 143 ? 5.241 -5.039 -13.979 1.00 95.12 143 PRO A CA 1
ATOM 1153 C C . PRO A 1 143 ? 4.995 -4.187 -12.730 1.00 95.12 143 PRO A C 1
ATOM 1155 O O . PRO A 1 143 ? 4.591 -4.687 -11.681 1.00 95.12 143 PRO A O 1
ATOM 1158 N N . HIS A 1 144 ? 5.216 -2.882 -12.858 1.00 95.12 144 HIS A N 1
ATOM 1159 C CA . HIS A 1 144 ? 4.961 -1.921 -11.792 1.00 95.12 144 HIS A CA 1
ATOM 1160 C C . HIS A 1 144 ? 3.539 -1.369 -11.884 1.00 95.12 144 HIS A C 1
ATOM 1162 O O . HIS A 1 144 ? 3.008 -1.218 -12.982 1.00 95.12 144 HIS A O 1
ATOM 1168 N N . PRO A 1 145 ? 2.896 -1.026 -10.764 1.00 93.75 145 PRO A N 1
ATOM 1169 C CA . PRO A 1 145 ? 1.518 -0.555 -10.807 1.00 93.75 145 PRO A CA 1
ATOM 1170 C C . PRO A 1 145 ? 1.368 0.865 -11.358 1.00 93.75 145 PRO A C 1
ATOM 1172 O O . PRO A 1 145 ? 0.368 1.162 -12.006 1.00 93.75 145 PRO A O 1
ATOM 1175 N N . THR A 1 146 ? 2.369 1.722 -11.147 1.00 95.38 146 THR A N 1
ATOM 1176 C CA . THR A 1 146 ? 2.397 3.104 -11.639 1.00 95.38 146 THR A CA 1
ATOM 1177 C C . THR A 1 146 ? 3.676 3.389 -12.416 1.00 95.38 146 THR A C 1
ATOM 1179 O O . THR A 1 146 ? 4.679 2.671 -12.301 1.00 95.38 146 THR A O 1
ATOM 1182 N N . GLN A 1 147 ? 3.645 4.455 -13.214 1.00 95.81 147 GLN A N 1
ATOM 1183 C CA . GLN A 1 147 ? 4.819 4.915 -13.942 1.00 95.81 147 GLN A CA 1
ATOM 1184 C C . GLN A 1 147 ? 5.917 5.382 -12.976 1.00 95.81 147 GLN A C 1
ATOM 1186 O O . GLN A 1 147 ? 7.087 5.071 -13.181 1.00 95.81 147 GLN A O 1
ATOM 1191 N N . GLU A 1 148 ? 5.540 6.067 -11.898 1.00 95.44 148 GLU A N 1
ATOM 1192 C CA . GLU A 1 148 ? 6.451 6.565 -10.869 1.00 95.44 148 GLU A CA 1
ATOM 1193 C C . GLU A 1 148 ? 7.164 5.409 -10.161 1.00 95.44 148 GLU A C 1
ATOM 1195 O O . GLU A 1 148 ? 8.376 5.468 -9.958 1.00 95.44 148 GLU A O 1
ATOM 1200 N N . ALA A 1 149 ? 6.441 4.327 -9.848 1.00 94.81 149 ALA A N 1
ATOM 1201 C CA . ALA A 1 149 ? 7.020 3.132 -9.240 1.00 94.81 149 ALA A CA 1
ATOM 1202 C C . ALA A 1 149 ? 8.049 2.464 -10.166 1.00 94.81 149 ALA A C 1
ATOM 1204 O O . ALA A 1 149 ? 9.121 2.064 -9.703 1.00 94.81 149 ALA A O 1
ATOM 1205 N N . ARG A 1 150 ? 7.768 2.394 -11.477 1.00 96.56 150 ARG A N 1
ATOM 1206 C CA . ARG A 1 150 ? 8.751 1.943 -12.473 1.00 96.56 150 ARG A CA 1
ATOM 1207 C C . ARG A 1 150 ? 9.964 2.868 -12.492 1.00 96.56 150 ARG A C 1
ATOM 1209 O O . ARG A 1 150 ? 11.089 2.396 -12.396 1.00 96.56 150 ARG A O 1
ATOM 1216 N N . ASP A 1 151 ? 9.759 4.176 -12.606 1.00 95.50 151 ASP A N 1
ATOM 1217 C CA . ASP A 1 151 ? 10.855 5.138 -12.752 1.00 95.50 151 ASP A CA 1
ATOM 1218 C C . ASP A 1 151 ? 11.755 5.179 -11.501 1.00 95.50 151 ASP A C 1
ATOM 1220 O O . ASP A 1 151 ? 12.978 5.349 -11.623 1.00 95.50 151 ASP A O 1
ATOM 1224 N N . GLN A 1 152 ? 11.168 4.975 -10.314 1.00 95.62 152 GLN A N 1
ATOM 1225 C CA . GLN A 1 152 ? 11.877 4.780 -9.049 1.00 95.62 152 GLN A CA 1
ATOM 1226 C C . GLN A 1 152 ? 12.667 3.470 -9.049 1.00 95.62 152 GLN A C 1
ATOM 1228 O O . GLN A 1 152 ? 13.852 3.485 -8.714 1.00 95.62 152 GLN A O 1
ATOM 1233 N N . HIS A 1 153 ? 12.047 2.356 -9.447 1.00 95.38 153 HIS A N 1
ATOM 1234 C CA . HIS A 1 153 ? 12.738 1.076 -9.592 1.00 95.38 153 HIS A CA 1
ATOM 1235 C C . HIS A 1 153 ? 13.938 1.203 -10.537 1.00 95.38 153 HIS A C 1
ATOM 1237 O O . HIS A 1 153 ? 15.050 0.864 -10.146 1.00 95.38 153 HIS A O 1
ATOM 1243 N N . GLU A 1 154 ? 13.759 1.785 -11.723 1.00 95.62 154 GLU A N 1
ATOM 1244 C CA . GLU A 1 154 ? 14.847 2.036 -12.674 1.00 95.62 154 GLU A CA 1
ATOM 1245 C C . GLU A 1 154 ? 15.943 2.929 -12.075 1.00 95.62 154 GLU A C 1
ATOM 1247 O O . GLU A 1 154 ? 17.122 2.736 -12.345 1.00 95.62 154 GLU A O 1
ATOM 1252 N N . GLY A 1 155 ? 15.581 3.903 -11.235 1.00 94.69 155 GLY A N 1
ATOM 1253 C CA . GLY A 1 155 ? 16.551 4.765 -10.555 1.00 94.69 155 GLY A CA 1
ATOM 1254 C C . GLY A 1 155 ? 17.404 4.055 -9.499 1.00 94.69 155 GLY A C 1
ATOM 1255 O O . GLY A 1 155 ? 18.539 4.473 -9.270 1.00 94.69 155 GLY A O 1
ATOM 1256 N N . VAL A 1 156 ? 16.871 3.012 -8.856 1.00 95.69 156 VAL A N 1
ATOM 1257 C CA . VAL A 1 156 ? 17.546 2.284 -7.767 1.00 95.69 156 VAL A CA 1
ATOM 1258 C C . VAL A 1 156 ? 18.222 1.011 -8.273 1.00 95.69 156 VAL A C 1
ATOM 1260 O O . VAL A 1 156 ? 19.381 0.775 -7.947 1.00 95.69 156 VAL A O 1
ATOM 1263 N N . ALA A 1 157 ? 17.515 0.203 -9.063 1.00 95.69 157 ALA A N 1
ATOM 1264 C CA . ALA A 1 157 ? 17.982 -1.088 -9.559 1.00 95.69 157 ALA A CA 1
ATOM 1265 C C . ALA A 1 157 ? 18.832 -0.977 -10.834 1.00 95.69 157 ALA A C 1
ATOM 1267 O O . ALA A 1 157 ? 19.720 -1.799 -11.024 1.00 95.69 157 ALA A O 1
ATOM 1268 N N . HIS A 1 158 ? 18.591 0.043 -11.668 1.00 95.19 158 HIS A N 1
ATOM 1269 C CA . HIS A 1 158 ? 19.273 0.253 -12.955 1.00 95.19 158 HIS A CA 1
ATOM 1270 C C . HIS A 1 158 ? 19.992 1.601 -13.007 1.00 95.19 158 HIS A C 1
ATOM 1272 O O . HIS A 1 158 ? 19.936 2.342 -13.993 1.00 95.19 158 HIS A O 1
ATOM 1278 N N . LYS A 1 159 ? 20.628 1.973 -11.892 1.00 95.00 159 LYS A N 1
ATOM 1279 C CA . LYS A 1 159 ? 21.282 3.275 -11.751 1.00 95.00 159 LYS A CA 1
ATOM 1280 C C . LYS A 1 159 ? 22.366 3.480 -12.812 1.00 95.00 159 LYS A C 1
ATOM 1282 O O . LYS A 1 159 ? 22.456 4.574 -13.372 1.00 95.00 159 LYS A O 1
ATOM 1287 N N . ASP A 1 160 ? 23.154 2.447 -13.094 1.00 92.75 160 ASP A N 1
ATOM 1288 C CA . ASP A 1 160 ? 24.291 2.529 -14.008 1.00 92.75 160 ASP A CA 1
ATOM 1289 C C . ASP A 1 160 ? 23.817 2.609 -15.463 1.00 92.75 160 ASP A C 1
ATOM 1291 O O . ASP A 1 160 ? 24.212 3.525 -16.189 1.00 92.75 160 ASP A O 1
ATOM 1295 N N . GLU A 1 161 ? 22.876 1.755 -15.865 1.00 91.44 161 GLU A N 1
ATOM 1296 C CA . GLU A 1 161 ? 22.277 1.764 -17.201 1.00 91.44 161 GLU A CA 1
ATOM 1297 C C . GLU A 1 161 ? 21.534 3.080 -17.470 1.00 91.44 161 GLU A C 1
ATOM 1299 O O . GLU A 1 161 ? 21.705 3.700 -18.524 1.00 91.44 161 GLU A O 1
ATOM 1304 N N . LYS A 1 162 ? 20.771 3.575 -16.486 1.00 89.94 162 LYS A N 1
ATOM 1305 C CA . LYS A 1 162 ? 20.073 4.865 -16.569 1.00 89.94 162 LYS A CA 1
ATOM 1306 C C . LYS A 1 162 ? 21.049 6.040 -16.650 1.00 89.94 162 LYS A C 1
ATOM 1308 O O . LYS A 1 162 ? 20.783 7.007 -17.366 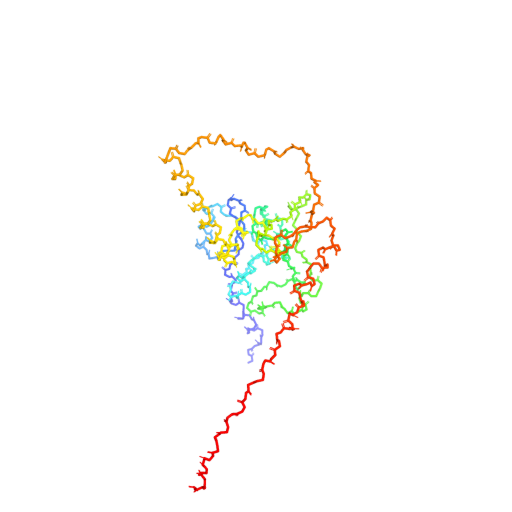1.00 89.94 162 LYS A O 1
ATOM 1313 N N . SER A 1 163 ? 22.186 5.967 -15.953 1.00 84.94 163 SER A N 1
ATOM 1314 C CA . SER A 1 163 ? 23.235 6.988 -16.050 1.00 84.94 163 SER A CA 1
ATOM 1315 C C . SER A 1 163 ? 23.877 7.020 -17.440 1.00 84.94 163 SER A C 1
ATOM 1317 O O . SER A 1 163 ? 24.109 8.110 -17.962 1.00 84.94 163 SER A O 1
ATOM 1319 N N . GLY A 1 164 ? 24.066 5.854 -18.070 1.00 85.38 164 GLY A N 1
ATOM 1320 C CA . GLY A 1 164 ? 24.591 5.728 -19.432 1.00 85.38 164 GLY A CA 1
ATOM 1321 C C . GLY A 1 164 ? 23.678 6.342 -20.496 1.00 85.38 164 GLY A C 1
ATOM 1322 O O . GLY A 1 164 ? 24.154 6.999 -21.419 1.00 85.38 164 GLY A O 1
ATOM 1323 N N . ILE A 1 165 ? 22.357 6.203 -20.350 1.00 83.62 165 ILE A N 1
ATOM 1324 C CA . ILE A 1 165 ? 21.401 6.873 -21.249 1.00 83.62 165 ILE A CA 1
ATOM 1325 C C . ILE A 1 165 ? 21.488 8.390 -21.085 1.00 83.62 165 ILE A C 1
ATOM 1327 O O . ILE A 1 165 ? 21.573 9.114 -22.075 1.00 83.62 165 ILE A O 1
ATOM 1331 N N . ARG A 1 166 ? 21.529 8.876 -19.840 1.00 76.81 166 ARG A N 1
ATOM 1332 C CA . ARG A 1 166 ? 21.573 10.315 -19.560 1.00 76.81 166 ARG A CA 1
ATOM 1333 C C . ARG A 1 166 ? 22.855 10.969 -20.076 1.00 76.81 166 ARG A C 1
ATOM 1335 O O . ARG A 1 166 ? 22.803 12.099 -20.548 1.00 76.81 166 ARG A O 1
ATOM 1342 N N . THR A 1 167 ? 23.997 10.287 -19.993 1.00 80.94 167 THR A N 1
ATOM 1343 C CA . THR A 1 167 ? 25.247 10.785 -20.587 1.00 80.94 167 THR A CA 1
ATOM 1344 C C . THR A 1 167 ? 25.195 10.760 -22.112 1.00 80.94 167 THR A C 1
ATOM 1346 O O . THR A 1 167 ? 25.678 11.692 -22.747 1.00 80.94 167 THR A O 1
ATOM 1349 N N . GLY A 1 168 ? 24.565 9.746 -22.710 1.00 82.44 168 GLY A N 1
ATOM 1350 C CA . GLY A 1 168 ? 24.305 9.707 -24.150 1.00 82.44 168 GLY A CA 1
ATOM 1351 C C . GLY A 1 168 ? 23.448 10.883 -24.630 1.00 82.44 168 GLY A C 1
ATOM 1352 O O . GLY A 1 168 ? 23.814 11.544 -25.600 1.00 82.44 168 GLY A O 1
ATOM 1353 N N . GLU A 1 169 ? 22.355 11.185 -23.924 1.00 80.50 169 GLU A N 1
ATOM 1354 C CA . GLU A 1 169 ? 21.473 12.323 -24.219 1.00 80.50 169 GLU A CA 1
ATOM 1355 C C . GLU A 1 169 ? 22.211 13.664 -24.107 1.00 80.50 169 GLU A C 1
ATOM 1357 O O . GLU A 1 169 ? 22.173 14.462 -25.041 1.00 80.50 169 GLU A O 1
ATOM 1362 N N . THR A 1 170 ? 22.964 13.899 -23.024 1.00 82.00 170 THR A N 1
ATOM 1363 C CA . THR A 1 170 ? 23.696 15.168 -22.857 1.00 82.00 170 THR A CA 1
ATOM 1364 C C . THR A 1 170 ? 24.803 15.352 -23.892 1.00 82.00 170 THR A C 1
ATOM 1366 O O . THR A 1 170 ? 25.042 16.476 -24.346 1.00 82.00 170 THR A O 1
ATOM 1369 N N . LEU A 1 171 ? 25.475 14.272 -24.297 1.00 84.12 171 LEU A N 1
ATOM 1370 C CA . LEU A 1 171 ? 26.464 14.309 -25.373 1.00 84.12 171 LEU A CA 1
ATOM 1371 C C . LEU A 1 171 ? 25.808 14.583 -26.728 1.00 84.12 171 LEU A C 1
ATOM 1373 O O . LEU A 1 171 ? 26.312 15.417 -27.481 1.00 84.12 171 LEU A O 1
ATOM 1377 N N . ALA A 1 172 ? 24.683 13.931 -27.027 1.00 85.31 172 ALA A N 1
ATOM 1378 C CA . ALA A 1 172 ? 23.929 14.166 -28.254 1.00 85.31 172 ALA A CA 1
ATOM 1379 C C . ALA A 1 172 ? 23.445 15.622 -28.348 1.00 85.31 172 ALA A C 1
ATOM 1381 O O . ALA A 1 172 ? 23.634 16.259 -29.385 1.00 85.31 172 ALA A O 1
ATOM 1382 N N . ASP A 1 173 ? 22.916 16.176 -27.255 1.00 86.12 173 ASP A N 1
ATOM 1383 C CA . ASP A 1 173 ? 22.469 17.571 -27.186 1.00 86.12 173 ASP A CA 1
ATOM 1384 C C . ASP A 1 173 ? 23.631 18.561 -27.345 1.00 86.12 173 ASP A C 1
ATOM 1386 O O . ASP A 1 173 ? 23.522 19.560 -28.069 1.00 86.12 173 ASP A O 1
ATOM 1390 N N . SER A 1 174 ? 24.777 18.269 -26.720 1.00 87.75 174 SER A N 1
ATOM 1391 C CA . SER A 1 174 ? 25.988 19.092 -26.838 1.00 87.75 174 SER A CA 1
ATOM 1392 C C . SER A 1 174 ? 26.529 19.090 -28.271 1.00 87.75 174 SER A C 1
ATOM 1394 O O . SER A 1 174 ? 26.853 20.147 -28.815 1.00 87.75 174 SER A O 1
ATOM 1396 N N . LEU A 1 175 ? 26.569 17.923 -28.921 1.00 88.06 175 LEU A N 1
ATOM 1397 C CA . LEU A 1 175 ? 26.976 17.787 -30.323 1.00 88.06 175 LEU A CA 1
ATOM 1398 C C . LEU A 1 175 ? 25.999 18.495 -31.268 1.00 88.06 175 LEU A C 1
ATOM 1400 O O . LEU A 1 175 ? 26.429 19.223 -32.162 1.00 88.06 175 LEU A O 1
ATOM 1404 N N . ALA A 1 176 ? 24.691 18.332 -31.058 1.00 88.00 176 ALA A N 1
ATOM 1405 C CA . ALA A 1 176 ? 23.666 19.000 -31.855 1.00 88.00 176 ALA A CA 1
ATOM 1406 C C . ALA A 1 176 ? 23.757 20.531 -31.742 1.00 88.00 176 ALA A C 1
ATOM 1408 O O . ALA A 1 176 ? 23.542 21.237 -32.729 1.00 88.00 176 ALA A O 1
ATOM 1409 N N . THR A 1 177 ? 24.099 21.047 -30.560 1.00 88.50 177 THR A N 1
ATOM 1410 C CA . THR A 1 177 ? 24.308 22.483 -30.330 1.00 88.50 177 THR A CA 1
ATOM 1411 C C . THR A 1 177 ? 25.578 22.977 -31.027 1.00 88.50 177 THR A C 1
ATOM 1413 O O . THR A 1 177 ? 25.510 23.927 -31.805 1.00 88.50 177 THR A O 1
ATOM 1416 N N . ALA A 1 178 ? 26.706 22.278 -30.868 1.00 85.62 178 ALA A N 1
ATOM 1417 C CA . ALA A 1 178 ? 27.968 22.638 -31.520 1.00 85.62 178 ALA A CA 1
ATOM 1418 C C . ALA A 1 178 ? 27.877 22.619 -33.062 1.00 85.62 178 ALA A C 1
ATOM 1420 O O . ALA A 1 178 ? 28.457 23.469 -33.744 1.00 85.62 178 ALA A O 1
ATOM 1421 N N . LEU A 1 179 ? 27.112 21.683 -33.635 1.00 84.69 179 LEU A N 1
ATOM 1422 C CA . LEU A 1 179 ? 26.862 21.620 -35.081 1.00 84.69 179 LEU A CA 1
ATOM 1423 C C . LEU A 1 179 ? 26.013 22.796 -35.590 1.00 84.69 179 LEU A C 1
ATOM 1425 O O . LEU A 1 179 ? 26.247 23.276 -36.699 1.00 84.69 179 LEU A O 1
ATOM 1429 N N . LYS A 1 180 ? 25.061 23.292 -34.786 1.00 83.62 180 LYS A N 1
ATOM 1430 C CA . LYS A 1 180 ? 24.272 24.491 -35.122 1.00 83.62 180 LYS A CA 1
ATOM 1431 C C . LYS A 1 180 ? 25.118 25.765 -35.089 1.00 83.62 180 LYS A C 1
ATOM 1433 O O . LYS A 1 180 ? 24.920 26.640 -35.926 1.00 83.62 180 LYS A O 1
ATOM 1438 N N . GLU A 1 181 ? 26.059 25.870 -34.153 1.00 83.00 181 GLU A N 1
ATOM 1439 C CA . GLU A 1 181 ? 26.914 27.056 -33.994 1.00 83.00 181 GLU A CA 1
ATOM 1440 C C . GLU A 1 181 ? 28.059 27.124 -35.016 1.00 83.00 181 GLU A C 1
ATOM 1442 O O . GLU A 1 181 ? 28.456 28.210 -35.432 1.00 83.00 181 GLU A O 1
ATOM 1447 N N . SER A 1 182 ? 28.564 25.976 -35.476 1.00 76.38 182 SER A N 1
ATOM 1448 C CA . SER A 1 182 ? 29.690 25.890 -36.422 1.00 76.38 182 SER A CA 1
ATOM 1449 C C . SER A 1 182 ? 29.314 26.109 -37.898 1.00 76.38 182 SER A C 1
ATOM 1451 O O . SER A 1 182 ? 30.142 25.899 -38.783 1.00 76.38 182 SER A O 1
ATOM 1453 N N . GLY A 1 183 ? 28.087 26.554 -38.195 1.00 66.38 183 GLY A N 1
ATOM 1454 C CA . GLY A 1 183 ? 27.638 26.808 -39.571 1.00 66.38 183 GLY A CA 1
ATOM 1455 C C . GLY A 1 183 ? 27.488 25.535 -40.415 1.00 66.38 183 GLY A C 1
ATOM 1456 O O . GLY A 1 183 ? 27.499 25.603 -41.645 1.00 66.38 183 GLY A O 1
ATOM 1457 N N . GLY A 1 184 ? 27.354 24.376 -39.760 1.00 54.22 184 GLY A N 1
ATOM 1458 C CA . GLY A 1 184 ? 27.105 23.093 -40.402 1.00 54.22 184 GLY A CA 1
ATOM 1459 C C . GLY A 1 184 ? 25.772 23.094 -41.148 1.00 54.22 184 GLY A C 1
ATOM 1460 O O . GLY A 1 184 ? 24.750 23.541 -40.632 1.00 54.22 184 GLY A O 1
ATOM 1461 N N . VAL A 1 185 ? 25.819 22.601 -42.386 1.00 51.62 185 VAL A N 1
ATOM 1462 C CA . VAL A 1 185 ? 24.715 22.458 -43.344 1.00 51.62 185 VAL A CA 1
ATOM 1463 C C . VAL A 1 185 ? 23.385 22.158 -42.652 1.00 51.62 185 VAL A C 1
ATOM 1465 O O . VAL A 1 185 ? 23.267 21.186 -41.907 1.00 51.62 185 VAL A O 1
ATOM 1468 N N . SER A 1 186 ? 22.368 22.969 -42.949 1.00 49.88 186 SER A N 1
ATOM 1469 C CA . SER A 1 186 ? 20.981 22.721 -42.564 1.00 49.88 186 SER A CA 1
ATOM 1470 C C . SER A 1 186 ? 20.494 21.408 -43.177 1.00 49.88 186 SER A C 1
ATOM 1472 O O . SER A 1 186 ? 19.912 21.385 -44.260 1.00 49.88 186 SER A O 1
ATOM 1474 N N . VAL A 1 187 ? 20.717 20.293 -42.487 1.00 54.50 187 VAL A N 1
ATOM 1475 C CA . VAL A 1 187 ? 19.934 19.086 -42.722 1.00 54.50 187 VAL A CA 1
ATOM 1476 C C . VAL A 1 187 ? 18.596 19.357 -42.054 1.00 54.50 187 VAL A C 1
ATOM 1478 O O . VAL A 1 187 ? 18.490 19.372 -40.828 1.00 54.50 187 VAL A O 1
ATOM 1481 N N . ALA A 1 188 ? 17.594 19.678 -42.873 1.00 50.84 188 ALA A N 1
ATOM 1482 C CA . ALA A 1 188 ? 16.217 19.815 -42.425 1.00 50.84 188 ALA A CA 1
ATOM 1483 C C . ALA A 1 188 ? 15.857 18.618 -41.526 1.00 50.84 188 ALA A C 1
ATOM 1485 O O . ALA A 1 188 ? 16.230 17.488 -41.864 1.00 50.84 188 ALA A O 1
ATOM 1486 N N . PRO A 1 189 ? 15.159 18.831 -40.395 1.00 44.50 189 PRO A N 1
ATOM 1487 C CA . PRO A 1 189 ? 14.744 17.732 -39.544 1.00 44.50 189 PRO A CA 1
ATOM 1488 C C . PRO A 1 189 ? 13.881 16.803 -40.394 1.00 44.50 189 PRO A C 1
ATOM 1490 O O . PRO A 1 189 ? 12.788 17.171 -40.828 1.00 44.50 189 PRO A O 1
ATOM 1493 N N . LYS A 1 190 ? 14.393 15.601 -40.677 1.00 44.25 190 LYS A N 1
ATOM 1494 C CA . LYS A 1 190 ? 13.563 14.531 -41.210 1.00 44.25 190 LYS A CA 1
ATOM 1495 C C . LYS A 1 190 ? 12.516 14.295 -40.131 1.00 44.25 190 LYS A C 1
ATOM 1497 O O . LYS A 1 190 ? 12.869 13.922 -39.015 1.00 44.25 190 LYS A O 1
ATOM 1502 N N . ALA A 1 191 ? 11.278 14.658 -40.457 1.00 36.75 191 ALA A N 1
ATOM 1503 C CA . ALA A 1 191 ? 10.127 14.563 -39.583 1.00 36.75 191 ALA A CA 1
ATOM 1504 C C . ALA A 1 191 ? 10.181 13.257 -38.784 1.00 36.75 191 ALA A C 1
ATOM 1506 O O . ALA A 1 191 ? 10.474 12.194 -39.343 1.00 36.75 191 ALA A O 1
ATOM 1507 N N . ALA A 1 192 ? 9.923 13.367 -37.480 1.00 44.06 192 ALA A N 1
ATOM 1508 C CA . ALA A 1 192 ? 9.656 12.216 -36.637 1.00 44.06 192 ALA A CA 1
ATOM 1509 C C . ALA A 1 192 ? 8.668 11.286 -37.368 1.00 44.06 192 ALA A C 1
ATOM 1511 O O . ALA A 1 192 ? 7.706 11.789 -37.958 1.00 44.06 192 ALA A O 1
ATOM 1512 N N . PRO A 1 193 ? 8.901 9.962 -37.383 1.00 38.72 193 PRO A N 1
ATOM 1513 C CA . PRO A 1 193 ? 7.975 9.045 -38.019 1.00 38.72 193 PRO A CA 1
ATOM 1514 C C . PRO A 1 193 ? 6.638 9.131 -37.281 1.00 38.72 193 PRO A C 1
ATOM 1516 O O . PRO A 1 193 ? 6.527 8.777 -36.109 1.00 38.72 193 PRO A O 1
ATOM 1519 N N . THR A 1 194 ? 5.629 9.647 -37.975 1.00 39.56 194 THR A N 1
ATOM 1520 C CA . THR A 1 194 ? 4.228 9.476 -37.607 1.00 39.56 194 THR A CA 1
ATOM 1521 C C . THR A 1 194 ? 3.931 7.978 -37.520 1.00 39.56 194 THR A C 1
ATOM 1523 O O . THR A 1 194 ? 4.323 7.244 -38.434 1.00 39.56 194 THR A O 1
ATOM 1526 N N . PRO A 1 195 ? 3.265 7.494 -36.459 1.00 47.75 195 PRO A N 1
ATOM 1527 C CA . PRO A 1 195 ? 2.943 6.089 -36.321 1.00 47.75 195 PRO A CA 1
ATOM 1528 C C . PRO A 1 195 ? 1.647 5.817 -37.079 1.00 47.75 195 PRO A C 1
ATOM 1530 O O . PRO A 1 195 ? 0.606 5.705 -36.457 1.00 47.75 195 PRO A O 1
ATOM 1533 N N . ASP A 1 196 ? 1.703 5.743 -38.407 1.00 42.84 196 ASP A N 1
ATOM 1534 C CA . ASP A 1 196 ? 0.614 5.162 -39.193 1.00 42.84 196 ASP A CA 1
ATOM 1535 C C . ASP A 1 196 ? 1.145 4.563 -40.507 1.00 42.84 196 ASP A C 1
ATOM 1537 O O . ASP A 1 196 ? 1.707 5.250 -41.356 1.00 42.84 196 ASP A O 1
ATOM 1541 N N . SER A 1 197 ? 0.907 3.256 -40.633 1.00 50.12 197 SER A N 1
ATOM 1542 C CA . SER A 1 197 ? 0.946 2.394 -41.823 1.00 50.12 197 SER A CA 1
ATOM 1543 C C . SER A 1 197 ? 2.288 1.996 -42.474 1.00 50.12 197 SER A C 1
ATOM 1545 O O . SER A 1 197 ? 2.886 2.712 -43.269 1.00 50.12 197 SER A O 1
ATOM 1547 N N . GLU A 1 198 ? 2.632 0.723 -42.220 1.00 53.75 198 GLU A N 1
ATOM 1548 C CA . GLU A 1 198 ? 3.132 -0.270 -43.193 1.00 53.75 198 GLU A CA 1
ATOM 1549 C C . GLU A 1 198 ? 4.586 -0.182 -43.700 1.00 53.75 198 GLU A C 1
ATOM 1551 O O . GLU A 1 198 ? 4.851 0.235 -44.821 1.00 53.75 198 GLU A O 1
ATOM 1556 N N . LEU A 1 199 ? 5.518 -0.771 -42.930 1.00 52.00 199 LEU A N 1
ATOM 1557 C CA . LEU A 1 199 ? 6.349 -1.896 -43.413 1.00 52.00 199 LEU A CA 1
ATOM 1558 C C . LEU A 1 199 ? 7.041 -2.632 -42.243 1.00 52.00 199 LEU A C 1
ATOM 1560 O O . LEU A 1 199 ? 8.238 -2.515 -41.987 1.00 52.00 199 LEU A O 1
ATOM 1564 N N . GLN A 1 200 ? 6.264 -3.426 -41.511 1.00 65.06 200 GLN A N 1
ATOM 1565 C CA . GLN A 1 200 ? 6.779 -4.390 -40.539 1.00 65.06 200 GLN A CA 1
ATOM 1566 C C . GLN A 1 200 ? 7.199 -5.666 -41.277 1.00 65.06 200 GLN A C 1
ATOM 1568 O O . GLN A 1 200 ? 6.427 -6.603 -41.445 1.00 65.06 200 GLN A O 1
ATOM 1573 N N . THR A 1 201 ? 8.439 -5.695 -41.757 1.00 50.19 201 THR A N 1
ATOM 1574 C CA . THR A 1 201 ? 9.071 -6.880 -42.357 1.00 50.19 201 THR A CA 1
ATOM 1575 C C . THR A 1 201 ? 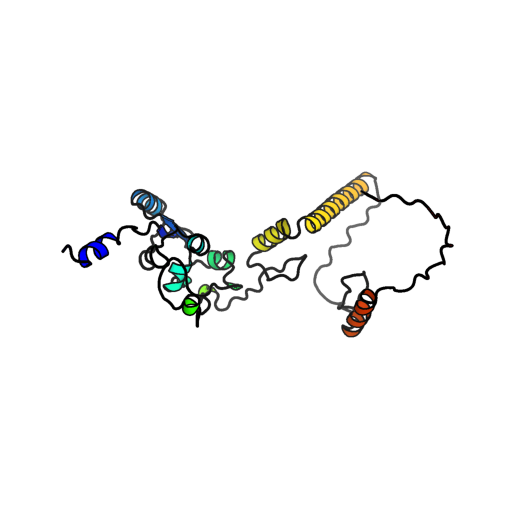10.583 -6.740 -42.154 1.00 50.19 201 THR A C 1
ATOM 1577 O O . THR A 1 201 ? 11.160 -5.794 -42.667 1.00 50.19 201 THR A O 1
ATOM 1580 N N . ARG A 1 202 ? 11.315 -7.606 -41.445 1.00 60.38 202 ARG A N 1
ATOM 1581 C CA . ARG A 1 202 ? 11.191 -9.070 -41.463 1.00 60.38 202 ARG A CA 1
ATOM 1582 C C . ARG A 1 202 ? 11.857 -9.803 -40.285 1.00 60.38 202 ARG A C 1
ATOM 1584 O O . ARG A 1 202 ? 11.855 -11.024 -40.331 1.00 60.38 202 ARG A O 1
ATOM 1591 N N . ASN A 1 203 ? 12.391 -9.135 -39.254 1.00 68.50 203 ASN A N 1
ATOM 1592 C CA . ASN A 1 203 ? 13.223 -9.805 -38.236 1.00 68.50 203 ASN A CA 1
ATOM 1593 C C . ASN A 1 203 ? 12.763 -9.522 -36.790 1.00 68.50 203 ASN A C 1
ATOM 1595 O O . ASN A 1 203 ? 13.379 -8.698 -36.119 1.00 68.50 203 ASN A O 1
ATOM 1599 N N . PRO A 1 204 ? 11.692 -10.171 -36.287 1.00 82.81 204 PRO A N 1
ATOM 1600 C CA . PRO A 1 204 ? 11.183 -9.917 -34.936 1.00 82.81 204 PRO A CA 1
ATOM 1601 C C . PRO A 1 204 ? 12.039 -10.530 -33.810 1.00 82.81 204 PRO A C 1
ATOM 1603 O O . PRO A 1 204 ? 11.730 -10.323 -32.641 1.00 82.81 204 PRO A O 1
ATOM 1606 N N . TYR A 1 205 ? 13.093 -11.289 -34.129 1.00 88.19 205 TYR A N 1
ATOM 1607 C CA . TYR A 1 205 ? 13.894 -12.023 -33.146 1.00 88.19 205 TYR A CA 1
ATOM 1608 C C . TYR A 1 205 ? 15.331 -11.483 -33.092 1.00 88.19 205 TYR A C 1
ATOM 1610 O O . TYR A 1 205 ? 16.170 -11.901 -33.885 1.00 88.19 205 TYR A O 1
ATOM 1618 N N . ALA A 1 206 ? 15.630 -10.561 -32.173 1.00 90.75 206 ALA A N 1
ATOM 1619 C CA . ALA A 1 206 ? 16.967 -9.974 -32.000 1.00 90.75 206 ALA A CA 1
ATOM 1620 C C . ALA A 1 206 ? 17.814 -10.724 -30.955 1.00 90.75 206 ALA A C 1
ATOM 1622 O O . ALA A 1 206 ? 17.278 -11.244 -29.974 1.00 90.75 206 ALA A O 1
ATOM 1623 N N . CYS A 1 207 ? 19.134 -10.783 -31.159 1.00 92.94 207 CYS A N 1
ATOM 1624 C CA . CYS A 1 207 ? 20.070 -11.297 -30.161 1.00 92.94 207 CYS A CA 1
ATOM 1625 C C . CYS A 1 207 ? 20.337 -10.246 -29.074 1.00 92.94 207 CYS A C 1
ATOM 1627 O O . CYS A 1 207 ? 20.537 -9.075 -29.370 1.00 92.94 207 CYS A O 1
ATOM 1629 N N . GLY A 1 208 ? 20.361 -10.669 -27.808 1.00 88.50 208 GLY A N 1
ATOM 1630 C CA . GLY A 1 208 ? 20.703 -9.793 -26.680 1.00 88.50 208 GLY A CA 1
ATOM 1631 C C . GLY A 1 208 ? 22.207 -9.643 -26.423 1.00 88.50 208 GLY A C 1
ATOM 1632 O O . GLY A 1 208 ? 22.594 -8.808 -25.617 1.00 88.50 208 GLY A O 1
ATOM 1633 N N . ILE A 1 209 ? 23.050 -10.456 -27.075 1.00 91.88 209 ILE A N 1
ATOM 1634 C CA . ILE A 1 209 ? 24.511 -10.490 -26.864 1.00 91.88 209 ILE A CA 1
ATOM 1635 C C . ILE A 1 209 ? 25.251 -9.731 -27.978 1.00 91.88 209 ILE A C 1
ATOM 1637 O O . ILE A 1 209 ? 26.312 -9.159 -27.748 1.00 91.88 209 ILE A O 1
ATOM 1641 N N . CYS A 1 210 ? 24.697 -9.689 -29.192 1.00 93.50 210 CYS A N 1
ATOM 1642 C CA . CYS A 1 210 ? 25.290 -9.001 -30.339 1.00 93.50 210 CYS A CA 1
ATOM 1643 C C . CYS A 1 210 ? 24.197 -8.337 -31.204 1.00 93.50 210 CYS A C 1
ATOM 1645 O O . CYS A 1 210 ? 23.020 -8.651 -31.032 1.00 93.50 210 CYS A O 1
ATOM 1647 N N . PRO A 1 211 ? 24.539 -7.448 -32.156 1.00 86.69 211 PRO A N 1
ATOM 1648 C CA . PRO A 1 211 ? 23.547 -6.656 -32.891 1.00 86.69 211 PRO A CA 1
ATOM 1649 C C . PRO A 1 211 ? 22.792 -7.421 -34.002 1.00 86.69 211 PRO A C 1
ATOM 1651 O O . PRO A 1 211 ? 22.114 -6.800 -34.821 1.00 86.69 211 PRO A O 1
ATOM 1654 N N . GLU A 1 212 ? 22.894 -8.753 -34.079 1.00 88.88 212 GLU A N 1
ATOM 1655 C CA . GLU A 1 212 ? 22.209 -9.545 -35.111 1.00 88.88 212 GLU A CA 1
ATOM 1656 C C . GLU A 1 212 ? 20.706 -9.721 -34.824 1.00 88.88 212 GLU A C 1
ATOM 1658 O O . GLU A 1 212 ? 20.271 -9.880 -33.683 1.00 88.88 212 GLU A O 1
ATOM 1663 N N . SER A 1 213 ? 19.891 -9.716 -35.886 1.00 91.44 213 SER A N 1
ATOM 1664 C CA . SER A 1 213 ? 18.437 -9.919 -35.823 1.00 91.44 213 SER A CA 1
ATOM 1665 C C . SER A 1 213 ? 17.975 -10.926 -36.869 1.00 91.44 213 SER A C 1
ATOM 1667 O O . SER A 1 213 ? 18.442 -10.902 -38.007 1.00 91.44 213 SER A O 1
ATOM 1669 N N . PHE A 1 214 ? 17.008 -11.767 -36.513 1.00 92.12 214 PHE A N 1
ATOM 1670 C CA . PHE A 1 214 ? 16.583 -12.937 -37.278 1.00 92.12 214 PHE A CA 1
ATOM 1671 C C . PHE A 1 214 ? 15.093 -12.918 -37.613 1.00 92.12 214 PHE A C 1
ATOM 1673 O O . PHE A 1 214 ? 14.263 -12.386 -36.872 1.00 92.12 214 PHE A O 1
ATOM 1680 N N . THR A 1 215 ? 14.750 -13.559 -38.732 1.00 91.56 215 THR A N 1
ATOM 1681 C CA . THR A 1 215 ? 13.364 -13.692 -39.212 1.00 91.56 215 THR A CA 1
ATOM 1682 C C . THR A 1 215 ? 12.563 -14.738 -38.437 1.00 91.56 215 THR A C 1
ATOM 1684 O O . THR A 1 215 ? 11.333 -14.685 -38.407 1.00 91.56 215 THR A O 1
ATOM 1687 N N . ARG A 1 216 ? 13.249 -15.700 -37.803 1.00 92.12 216 ARG A N 1
ATOM 1688 C CA . ARG A 1 216 ? 12.654 -16.865 -37.135 1.00 92.12 216 ARG A CA 1
ATOM 1689 C C . ARG A 1 216 ? 13.295 -17.124 -35.773 1.00 92.12 216 ARG A C 1
ATOM 1691 O O . ARG A 1 216 ? 14.513 -17.051 -35.633 1.00 92.12 216 ARG A O 1
ATOM 1698 N N . ALA A 1 217 ? 12.489 -17.567 -34.808 1.00 90.94 217 ALA A N 1
ATOM 1699 C CA . ALA A 1 217 ? 12.963 -17.931 -33.471 1.00 90.94 217 ALA A CA 1
ATOM 1700 C C . ALA A 1 217 ? 14.041 -19.034 -33.497 1.00 90.94 217 ALA A C 1
ATOM 1702 O O . ALA A 1 217 ? 15.016 -18.962 -32.760 1.00 90.94 217 ALA A O 1
ATOM 1703 N N . ALA A 1 218 ? 13.913 -20.023 -34.390 1.00 93.62 218 ALA A N 1
ATOM 1704 C CA . ALA A 1 218 ? 14.873 -21.125 -34.502 1.00 93.62 218 ALA A CA 1
ATOM 1705 C C . ALA A 1 218 ? 16.283 -20.672 -34.936 1.00 93.62 218 ALA A C 1
ATOM 1707 O O . ALA A 1 218 ? 17.272 -21.312 -34.578 1.00 93.62 218 ALA A O 1
ATOM 1708 N N . GLU A 1 219 ? 16.381 -19.582 -35.702 1.00 93.31 219 GLU A N 1
ATOM 1709 C CA . GLU A 1 219 ? 17.659 -18.984 -36.106 1.00 93.31 219 GLU A CA 1
ATOM 1710 C C . GLU A 1 219 ? 18.302 -18.259 -34.921 1.00 93.31 219 GLU A C 1
ATOM 1712 O O . GLU A 1 219 ? 19.477 -18.491 -34.640 1.00 93.31 219 GLU A O 1
ATOM 1717 N N . LEU A 1 220 ? 17.506 -17.505 -34.152 1.00 95.19 220 LEU A N 1
ATOM 1718 C CA . LEU A 1 220 ? 17.949 -16.877 -32.906 1.00 95.19 220 LEU A CA 1
ATOM 1719 C C . LEU A 1 220 ? 18.442 -17.920 -31.884 1.00 95.19 220 LEU A C 1
ATOM 1721 O O . LEU A 1 220 ? 19.516 -17.760 -31.312 1.00 95.19 220 LEU A O 1
ATOM 1725 N N . THR A 1 221 ? 17.717 -19.025 -31.683 1.00 94.06 221 THR A N 1
ATOM 1726 C CA . THR A 1 221 ? 18.138 -20.082 -30.744 1.00 94.06 221 THR A CA 1
ATOM 1727 C C . THR A 1 221 ? 19.455 -20.740 -31.162 1.00 94.06 221 THR A C 1
ATOM 1729 O O . THR A 1 221 ? 20.301 -21.006 -30.311 1.00 94.06 221 THR A O 1
ATOM 1732 N N . LYS A 1 222 ? 19.662 -20.999 -32.462 1.00 93.56 222 LYS A N 1
ATOM 1733 C CA . LYS A 1 222 ? 20.945 -21.523 -32.969 1.00 93.56 222 LYS A CA 1
ATOM 1734 C C . LYS A 1 222 ? 22.076 -20.514 -32.804 1.00 93.56 222 LYS A C 1
ATOM 1736 O O . LYS A 1 222 ? 23.185 -20.906 -32.464 1.00 93.56 222 LYS A O 1
ATOM 1741 N N . HIS A 1 223 ? 21.791 -19.239 -33.040 1.00 94.38 223 HIS A N 1
ATOM 1742 C CA . HIS A 1 223 ? 22.753 -18.162 -32.864 1.00 94.38 223 HIS A CA 1
ATOM 1743 C C . HIS A 1 223 ? 23.201 -18.037 -31.397 1.00 94.38 223 HIS A C 1
ATOM 1745 O O . HIS A 1 223 ? 24.398 -18.008 -31.136 1.00 94.38 223 HIS A O 1
ATOM 1751 N N . ILE A 1 224 ? 22.272 -18.054 -30.431 1.00 93.31 224 ILE A N 1
ATOM 1752 C CA . ILE A 1 224 ? 22.594 -17.950 -28.994 1.00 93.31 224 ILE A CA 1
ATOM 1753 C C . ILE A 1 224 ? 23.496 -19.100 -28.525 1.00 93.31 224 ILE A C 1
ATOM 1755 O O . ILE A 1 224 ? 24.389 -18.875 -27.714 1.00 93.31 224 ILE A O 1
ATOM 1759 N N . LYS A 1 225 ? 23.329 -20.313 -29.067 1.00 93.12 225 LYS A N 1
ATOM 1760 C CA . LYS A 1 225 ? 24.200 -21.452 -28.728 1.00 93.12 225 LYS A CA 1
ATOM 1761 C C . LYS A 1 225 ? 25.671 -21.219 -29.083 1.00 93.12 225 LYS A C 1
ATOM 1763 O O . LYS A 1 225 ? 26.524 -21.677 -28.339 1.00 93.12 225 LYS A O 1
ATOM 1768 N N . LYS A 1 226 ? 25.974 -20.457 -30.141 1.00 89.25 226 LYS A N 1
ATOM 1769 C CA . LYS A 1 226 ? 27.363 -20.112 -30.497 1.00 89.25 226 LYS A CA 1
ATOM 1770 C C . LYS A 1 226 ? 28.041 -19.202 -29.474 1.00 89.25 226 LYS A C 1
ATOM 1772 O O . LYS A 1 226 ? 29.256 -19.203 -29.389 1.00 89.25 226 LYS A O 1
ATOM 1777 N N . HIS A 1 227 ? 27.270 -18.435 -28.702 1.00 88.12 227 HIS A N 1
ATOM 1778 C CA . HIS A 1 227 ? 27.807 -17.656 -27.580 1.00 88.12 227 HIS A CA 1
ATOM 1779 C C . HIS A 1 227 ? 28.046 -18.514 -26.332 1.00 88.12 227 HIS A C 1
ATOM 1781 O O . HIS A 1 227 ? 28.713 -18.065 -25.408 1.00 88.12 227 HIS A O 1
ATOM 1787 N N . GLN A 1 228 ? 27.469 -19.719 -26.276 1.00 82.00 228 GLN A N 1
ATOM 1788 C CA . GLN A 1 228 ? 27.570 -20.634 -25.136 1.00 82.00 228 GLN A CA 1
ATOM 1789 C C . GLN A 1 228 ? 28.652 -21.702 -25.313 1.00 82.00 228 GLN A C 1
ATOM 1791 O O . GLN A 1 228 ? 28.982 -22.373 -24.339 1.00 82.00 228 GLN A O 1
ATOM 1796 N N . GLU A 1 229 ? 29.191 -21.880 -26.520 1.00 72.19 229 GLU A N 1
ATOM 1797 C CA . GLU A 1 229 ? 30.349 -22.742 -26.741 1.00 72.19 229 GLU A CA 1
ATOM 1798 C C . GLU A 1 229 ? 31.612 -21.968 -26.330 1.00 72.19 229 GLU A C 1
ATOM 1800 O O . GLU A 1 229 ? 31.931 -20.954 -26.958 1.00 72.19 229 GLU A O 1
ATOM 1805 N N . PRO A 1 230 ? 32.314 -22.377 -25.256 1.00 57.09 230 PRO A N 1
ATOM 1806 C CA . PRO A 1 230 ? 33.609 -21.800 -24.944 1.00 57.09 230 PRO A CA 1
ATOM 1807 C C . PRO A 1 230 ? 34.564 -22.154 -26.084 1.00 57.09 230 PRO A C 1
ATOM 1809 O O . PRO A 1 230 ? 34.633 -23.304 -26.514 1.00 57.09 230 PRO A O 1
ATOM 1812 N N . ALA A 1 231 ? 35.284 -21.154 -26.584 1.00 54.91 231 ALA A N 1
ATOM 1813 C CA . ALA A 1 231 ? 36.403 -21.360 -27.487 1.00 54.91 231 ALA A CA 1
ATOM 1814 C C . ALA A 1 231 ? 37.550 -22.039 -26.715 1.00 54.91 231 ALA A C 1
ATOM 1816 O O . ALA A 1 231 ? 38.497 -21.378 -26.297 1.00 54.91 231 ALA A O 1
ATOM 1817 N N . ASP A 1 232 ? 37.438 -23.347 -26.485 1.00 57.59 232 ASP A N 1
ATOM 1818 C CA . ASP A 1 232 ? 38.584 -24.210 -26.208 1.00 57.59 232 ASP A CA 1
ATOM 1819 C C . ASP A 1 232 ? 39.297 -24.428 -27.539 1.00 57.59 232 ASP A C 1
ATOM 1821 O O . ASP A 1 232 ? 38.947 -25.335 -28.281 1.00 57.59 232 ASP A O 1
ATOM 1825 N N . GLU A 1 233 ? 40.221 -23.529 -27.875 1.00 56.78 233 GLU A N 1
ATOM 1826 C CA . GLU A 1 233 ? 41.29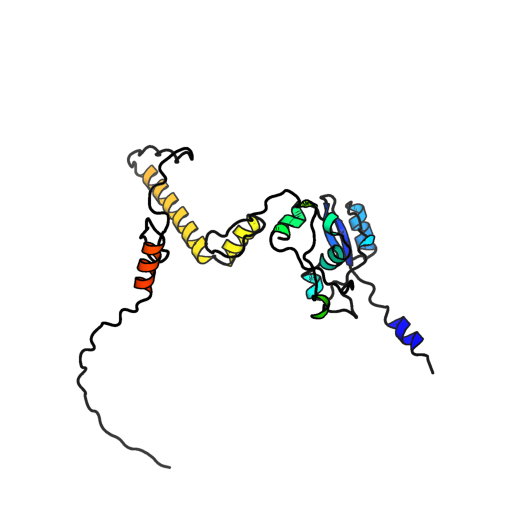1 -23.738 -28.858 1.00 56.78 233 GLU A CA 1
ATOM 1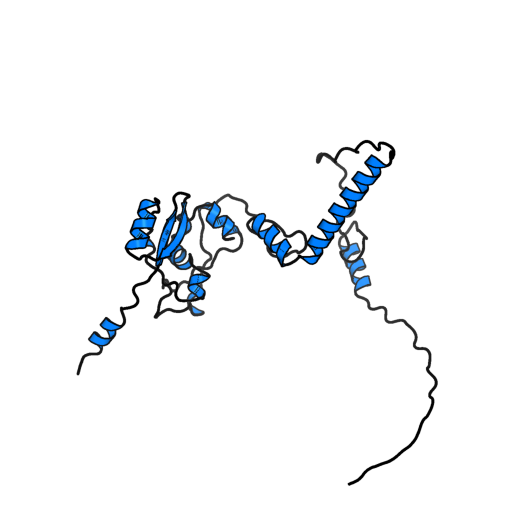827 C C . GLU A 1 233 ? 42.215 -22.505 -28.839 1.00 56.78 233 GLU A C 1
ATOM 1829 O O . GLU A 1 233 ? 42.110 -21.586 -29.653 1.00 56.78 233 GLU A O 1
ATOM 1834 N N . GLN A 1 234 ? 43.133 -22.477 -27.870 1.00 52.28 234 GLN A N 1
ATOM 1835 C CA . GLN A 1 234 ? 44.475 -21.945 -28.098 1.00 52.28 234 GLN A CA 1
ATOM 1836 C C . GLN A 1 234 ? 45.473 -22.989 -27.611 1.00 52.28 234 GLN A C 1
ATOM 1838 O O . GLN A 1 234 ? 45.499 -23.357 -26.440 1.00 52.28 234 GLN A O 1
ATOM 1843 N N . GLU A 1 235 ? 46.214 -23.503 -28.583 1.00 53.84 235 GLU A N 1
ATOM 1844 C CA . GLU A 1 235 ? 47.281 -24.484 -28.477 1.00 53.84 235 GLU A CA 1
ATOM 1845 C C . GLU A 1 235 ? 48.343 -24.010 -27.474 1.00 53.84 235 GLU A C 1
ATOM 1847 O O . GLU A 1 235 ? 48.866 -22.899 -27.571 1.00 53.84 235 GLU A O 1
ATOM 1852 N N . GLU A 1 236 ? 48.642 -24.860 -26.493 1.00 48.72 236 GLU A N 1
ATOM 1853 C CA . GLU A 1 236 ? 49.749 -24.672 -25.561 1.00 48.72 236 GLU A CA 1
ATOM 1854 C C . GLU A 1 236 ? 51.076 -24.891 -26.305 1.00 48.72 236 GLU A C 1
ATOM 1856 O O . GLU A 1 236 ? 51.380 -25.998 -26.753 1.00 48.72 236 GLU A O 1
ATOM 1861 N N . GLU A 1 237 ? 51.882 -23.835 -26.436 1.00 59.38 237 GLU A N 1
ATOM 1862 C CA . GLU A 1 237 ? 53.296 -23.976 -26.786 1.00 59.38 237 GLU A CA 1
ATOM 1863 C C . GLU A 1 237 ? 54.067 -24.620 -25.616 1.00 59.38 237 GLU A C 1
ATOM 1865 O O . GLU A 1 237 ? 53.832 -24.266 -24.455 1.00 59.38 237 GLU A O 1
ATOM 1870 N N . PRO A 1 238 ? 55.010 -25.546 -25.878 1.00 54.75 238 PRO A N 1
ATOM 1871 C CA . PRO A 1 238 ? 55.753 -26.219 -24.825 1.00 54.75 238 PRO A CA 1
ATOM 1872 C C . PRO A 1 238 ? 56.794 -25.260 -24.237 1.00 54.75 238 PRO A C 1
ATOM 1874 O O . PRO A 1 238 ? 57.768 -24.892 -24.892 1.00 54.75 238 PRO A O 1
ATOM 1877 N N . VAL A 1 239 ? 56.596 -24.865 -22.981 1.00 59.62 239 VAL A N 1
ATOM 1878 C CA . VAL A 1 239 ? 57.611 -24.167 -22.185 1.00 59.62 239 VAL A CA 1
ATOM 1879 C C . VAL A 1 239 ? 58.670 -25.164 -21.716 1.00 59.62 239 VAL A C 1
ATOM 1881 O O . VAL A 1 239 ? 58.375 -26.095 -20.968 1.00 59.62 239 VAL A O 1
ATOM 1884 N N . GLU A 1 240 ? 59.902 -24.965 -22.187 1.00 59.34 240 GLU A N 1
ATOM 1885 C CA . GLU A 1 240 ? 61.088 -25.713 -21.772 1.00 59.34 240 GLU A CA 1
ATOM 1886 C C . GLU A 1 240 ? 61.335 -25.586 -20.260 1.00 59.34 240 GLU A C 1
ATOM 1888 O O . GLU A 1 240 ? 61.361 -24.491 -19.691 1.00 59.34 240 GLU A O 1
ATOM 1893 N N . GLU A 1 241 ? 61.534 -26.744 -19.631 1.00 59.72 241 GLU A N 1
ATOM 1894 C CA . GLU A 1 241 ? 61.986 -26.912 -18.255 1.00 59.72 241 GLU A CA 1
ATOM 1895 C C . GLU A 1 241 ? 63.368 -26.271 -18.057 1.00 59.72 241 GLU A C 1
ATOM 1897 O O . GLU A 1 241 ? 64.323 -26.574 -18.772 1.00 59.72 241 GLU A O 1
ATOM 1902 N N . LEU A 1 242 ? 63.493 -25.419 -17.038 1.00 56.31 242 LEU A N 1
ATOM 1903 C CA . LEU A 1 242 ? 64.783 -25.038 -16.469 1.00 56.31 242 LEU A CA 1
ATOM 1904 C C . LEU A 1 242 ? 64.800 -25.411 -14.990 1.00 56.31 242 LEU A C 1
ATOM 1906 O O . LEU A 1 242 ? 64.190 -24.757 -14.141 1.00 56.31 242 LEU A O 1
ATOM 1910 N N . ASP A 1 243 ? 65.527 -26.493 -14.733 1.00 58.91 243 ASP A N 1
ATOM 1911 C CA . ASP A 1 243 ? 65.939 -26.992 -13.433 1.00 58.91 243 ASP A CA 1
ATOM 1912 C C . ASP A 1 243 ? 66.542 -25.893 -12.552 1.00 58.91 243 ASP A C 1
ATOM 1914 O O . ASP A 1 243 ? 67.481 -25.201 -12.948 1.00 58.91 243 ASP A O 1
ATOM 1918 N N . THR A 1 244 ? 66.088 -25.814 -11.300 1.00 55.81 244 THR A N 1
ATOM 1919 C CA . THR A 1 244 ? 66.964 -25.415 -10.190 1.00 55.81 244 THR A CA 1
ATOM 1920 C C . THR A 1 244 ? 66.666 -26.263 -8.959 1.00 55.81 244 THR A C 1
ATOM 1922 O O . THR A 1 244 ? 65.686 -26.085 -8.238 1.00 55.81 244 THR A O 1
ATOM 1925 N N . GLU A 1 245 ? 67.555 -27.228 -8.748 1.00 55.28 245 GLU A N 1
ATOM 1926 C CA . GLU A 1 245 ? 67.685 -28.018 -7.536 1.00 55.28 245 G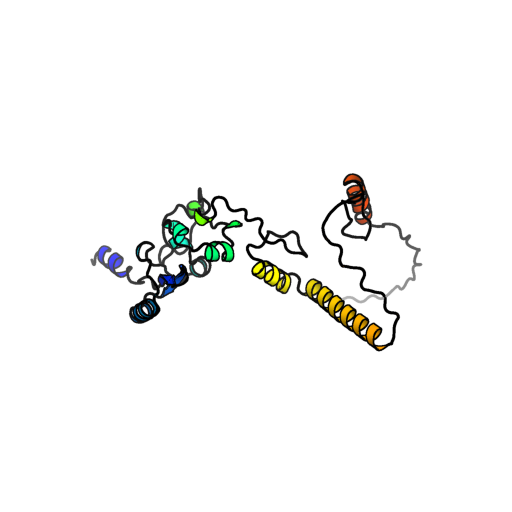LU A CA 1
ATOM 1927 C C . GLU A 1 245 ? 68.210 -27.193 -6.346 1.00 55.28 245 GLU A C 1
ATOM 1929 O O . GLU A 1 245 ? 68.947 -26.220 -6.498 1.00 55.28 245 GLU A O 1
ATOM 1934 N N . SER A 1 246 ? 67.953 -27.750 -5.157 1.00 50.75 246 SER A N 1
ATOM 1935 C CA . SER A 1 246 ? 68.729 -27.635 -3.912 1.00 50.75 246 SER A CA 1
ATOM 1936 C C . SER A 1 246 ? 68.583 -26.366 -3.061 1.00 50.75 246 SER A C 1
ATOM 1938 O O . SER A 1 246 ? 69.173 -25.330 -3.331 1.00 50.75 246 SER A O 1
ATOM 1940 N N . ALA A 1 247 ? 67.995 -26.511 -1.868 1.00 50.00 247 ALA A N 1
ATOM 1941 C CA . ALA A 1 247 ? 68.768 -27.003 -0.718 1.00 50.00 247 ALA A CA 1
ATOM 1942 C C . ALA A 1 247 ? 67.905 -27.142 0.557 1.00 50.00 247 ALA A C 1
ATOM 1944 O O . ALA A 1 247 ? 67.374 -26.181 1.102 1.00 50.00 247 ALA A O 1
ATOM 1945 N N . THR A 1 248 ? 67.805 -28.393 1.006 1.00 61.47 248 THR A N 1
ATOM 1946 C CA . THR A 1 248 ? 67.814 -28.914 2.387 1.00 61.47 248 THR A CA 1
ATOM 1947 C C . THR A 1 248 ? 67.812 -27.937 3.574 1.00 61.47 248 THR A C 1
ATOM 1949 O O . THR A 1 248 ? 68.719 -27.116 3.707 1.00 61.47 248 THR A O 1
ATOM 1952 N N . GLY A 1 249 ? 66.935 -28.186 4.559 1.00 41.31 249 GLY A N 1
ATOM 1953 C CA . GLY A 1 249 ? 67.139 -27.679 5.922 1.00 41.31 249 GLY A CA 1
ATOM 1954 C C . GLY A 1 249 ? 65.989 -27.906 6.911 1.00 41.31 249 GLY A C 1
ATOM 1955 O O . GLY A 1 249 ? 65.213 -27.004 7.188 1.00 41.31 249 GLY A O 1
ATOM 1956 N N . THR A 1 250 ? 65.907 -29.098 7.492 1.00 52.38 250 THR A N 1
ATOM 1957 C CA . THR A 1 250 ? 65.189 -29.457 8.741 1.00 52.38 250 THR A CA 1
ATOM 1958 C C . THR A 1 250 ? 66.157 -30.373 9.517 1.00 52.38 250 THR A C 1
ATOM 1960 O O . THR A 1 250 ? 67.022 -30.941 8.840 1.00 52.38 250 THR A O 1
ATOM 1963 N N . PRO A 1 251 ? 66.065 -30.651 10.838 1.00 64.25 251 PRO A N 1
ATOM 1964 C CA . PRO A 1 251 ? 65.226 -30.159 11.956 1.00 64.25 251 PRO A CA 1
ATOM 1965 C C . PRO A 1 251 ? 66.105 -29.440 13.028 1.00 64.25 251 PRO A C 1
ATOM 1967 O O . PRO A 1 251 ? 67.294 -29.255 12.792 1.00 64.25 251 PRO A O 1
ATOM 1970 N N . ALA A 1 252 ? 65.653 -28.969 14.197 1.00 57.25 252 ALA A N 1
ATOM 1971 C CA . ALA A 1 252 ? 64.681 -29.483 15.171 1.00 57.25 252 ALA A CA 1
ATOM 1972 C C . ALA A 1 252 ? 64.082 -28.359 16.028 1.00 57.25 252 ALA A C 1
ATOM 1974 O O . ALA A 1 252 ? 64.755 -27.313 16.174 1.00 57.25 252 ALA A O 1
#

Secondary structure (DSSP, 8-state):
---HHHHHHHSTT----EEEEE-TTS-EEEEE--HHHHHHHHHTTPEE-GGG-EE-TTSHHHHH-TTHHHHHTTGGGGS-HHHHHHTTTTTSPPEEPTT-----SS--S--GGGGTTPEEPP-GGGTT-----B--SS-----BSSHHHHHHHHHHHSHHHHHHHHHHHHHHHHHHHHHHHTT-----------S-S----S--EE-SSSS-EESSHHHHHHHHHHHHS---------PPP-----------

Organism: NCBI:txid412755

Mean predicted aligned error: 15.19 Å

Sequence (252 aa):
MTTDVELAARVDSARPTSGYYRQPDGWITVSPITELEQIQYEKDGWERLRKYGRVEMTNAYAVNHPLEGLLMRGGAEELCLEQIIQSGFPLTPPLIPVCDRLLNQYHKRHDPECWEGAEPAYFPQLEGRDFRGYQCRFCATTPHPTQEARDQHEGVAHKDEKSGIRTGETLADSLATALKESGGVSVAPKAAPTPDSELQTRNPYACGICPESFTRAAELTKHIKKHQEPADEQEEEPVEELDTESATGTPA

Solvent-accessible surface area (backbone atoms only — not comparable to full-atom values): 15864 Å² total; per-residue (Å²): 134,83,56,72,68,64,58,63,66,63,68,74,66,81,69,60,53,22,29,43,32,30,39,80,90,38,49,70,45,77,43,63,62,49,72,70,54,44,55,51,39,49,74,71,55,31,44,73,44,65,92,54,47,64,39,39,69,87,42,72,66,38,63,76,40,68,58,50,54,34,45,68,64,67,38,42,80,64,50,35,65,67,57,42,39,75,70,28,37,83,82,58,43,57,70,34,55,66,66,80,66,68,54,37,98,87,40,76,68,83,55,76,74,24,51,61,85,37,46,62,56,71,52,75,86,52,66,97,60,89,74,80,49,31,71,50,95,87,50,92,59,82,55,22,58,38,67,65,57,28,55,50,45,43,57,70,79,33,43,67,65,54,48,54,52,54,52,51,51,55,50,51,52,50,50,57,49,52,42,63,74,70,70,53,78,86,72,72,80,76,70,77,83,72,95,74,85,88,81,94,75,69,51,90,32,65,51,94,87,50,97,54,64,22,71,40,66,71,56,40,56,57,53,54,49,64,76,67,54,77,86,86,78,79,84,84,76,86,79,81,87,77,90,81,82,87,81,90,89,83,87,134

Nearest PDB structures (foldseek):
  7txc-assembly1_E  TM=4.957E-01  e=1.454E-01  Homo sapiens
  8jq0-assembly2_D  TM=7.168E-01  e=1.130E+00  Homo sapiens
  5yj3-assembly1_C  TM=7.045E-01  e=1.062E+00  Homo sapiens
  2emg-assembly1_A  TM=5.085E-01  e=1.130E+00  Homo sapiens